Protein AF-R0ITT5-F1 (afdb_monomer)

pLDDT: mean 85.73, std 17.61, range [28.48, 97.56]

Radius of gyration: 23.9 Å; Cα contacts (8 Å, |Δi|>4): 442; chains: 1; bounding box: 96×50×59 Å

InterPro domains:
  IPR007219 Xylanolytic transcriptional activator, regulatory domain [PF04082] (72-303)
  IPR007219 Xylanolytic transcriptional activator, regulatory domain [SM00906] (149-228)
  IPR050815 Transcription factor, fungi [PTHR47338] (5-349)

Organism: Exserohilum turcicum (strain 28A) (NCBI:txid671987)

Mean predicted aligned error: 8.48 Å

Nearest PDB structures (foldseek):
  5ojf-assembly3_C  TM=3.058E-01  e=7.801E-01  Mus musculus
  4wng-assembly1_A  TM=4.311E-01  e=2.563E+00  Homo sapiens
  4wne-assembly1_A  TM=4.089E-01  e=2.675E+00  Homo sapiens
  5an3-assembly1_C  TM=5.245E-01  e=6.811E+00  Saccharomyces cerevisiae

Solvent-accessible surface area (backbone atoms only — not comparable to full-atom values): 20088 Å² total; per-residue (Å²): 142,84,83,86,83,84,83,85,85,82,80,82,83,86,78,86,78,86,90,76,79,84,73,76,87,70,75,55,66,69,63,45,28,62,76,48,65,91,62,64,56,72,77,69,58,37,71,63,35,50,52,36,33,61,65,64,26,63,74,60,65,30,66,53,60,69,61,50,54,49,26,55,74,70,69,67,54,58,69,39,44,48,24,21,49,45,20,54,12,39,62,68,46,94,69,49,61,83,94,36,91,33,28,65,54,43,16,52,30,31,40,45,37,18,48,60,61,43,62,78,55,62,85,61,79,47,71,66,54,33,54,27,28,47,41,46,16,51,41,25,46,78,69,69,38,53,71,60,15,51,52,34,40,52,51,25,47,54,42,37,58,77,67,48,38,38,42,70,71,88,69,54,66,88,44,81,69,52,46,66,58,37,38,54,51,49,31,42,36,29,46,40,48,37,48,45,40,50,39,28,65,72,24,45,84,74,63,48,80,62,86,67,54,79,85,61,45,59,33,54,40,47,61,29,70,62,41,53,70,74,26,52,72,56,43,39,41,27,88,85,67,51,69,82,78,59,84,39,88,59,54,77,41,63,71,33,64,69,31,54,30,48,56,34,32,53,53,31,38,52,46,26,52,48,67,56,33,73,87,63,63,82,56,59,63,89,39,79,85,15,63,61,34,48,51,50,51,51,52,51,50,52,59,71,67,43,55,81,85,68,42,95,46,72,68,47,44,55,53,31,42,76,70,72,39,29,66,44,52,50,49,33,49,48,43,47,53,50,34,53,51,50,62,53,52,78,74,50,81,76,79,70,136

Structure (mmCIF, N/CA/C/O backbone):
data_AF-R0ITT5-F1
#
_entry.id   AF-R0ITT5-F1
#
loop_
_atom_site.group_PDB
_atom_site.id
_atom_site.type_symbol
_atom_site.label_atom_id
_atom_site.label_alt_id
_atom_site.label_comp_id
_atom_site.label_asym_id
_atom_site.label_entity_id
_atom_site.label_seq_id
_atom_site.pdbx_PDB_ins_code
_atom_site.Cartn_x
_atom_site.Cartn_y
_atom_site.Cartn_z
_atom_site.occupancy
_atom_site.B_iso_or_equiv
_atom_site.auth_seq_id
_atom_site.auth_comp_id
_atom_site.auth_asym_id
_atom_site.auth_atom_id
_atom_site.pdbx_PDB_model_num
ATOM 1 N N . SER A 1 1 ? 77.177 0.979 -7.005 1.00 33.88 1 SER A N 1
ATOM 2 C CA . SER A 1 1 ? 76.566 2.167 -6.385 1.00 33.88 1 SER A CA 1
ATOM 3 C C . SER A 1 1 ? 75.321 2.549 -7.163 1.00 33.88 1 SER A C 1
ATOM 5 O O . SER A 1 1 ? 75.439 3.162 -8.212 1.00 33.88 1 SER A O 1
ATOM 7 N N . SER A 1 2 ? 74.145 2.117 -6.707 1.00 29.75 2 SER A N 1
ATOM 8 C CA . SER A 1 2 ? 72.848 2.534 -7.252 1.00 29.75 2 SER A CA 1
ATOM 9 C C . SER A 1 2 ? 71.903 2.781 -6.081 1.00 29.75 2 SER A C 1
ATOM 11 O O . SER A 1 2 ? 71.491 1.843 -5.400 1.00 29.75 2 SER A O 1
ATOM 13 N N . THR A 1 3 ? 71.621 4.047 -5.807 1.00 31.00 3 THR A N 1
ATOM 14 C CA . THR A 1 3 ? 70.709 4.496 -4.756 1.00 31.00 3 THR A CA 1
ATOM 15 C C . THR A 1 3 ? 69.378 4.890 -5.385 1.00 31.00 3 THR A C 1
ATOM 17 O O . THR A 1 3 ? 69.321 5.740 -6.270 1.00 31.00 3 THR A O 1
ATOM 20 N N . ALA A 1 4 ? 68.313 4.233 -4.927 1.00 29.33 4 ALA A N 1
ATOM 21 C CA . ALA A 1 4 ? 66.928 4.544 -5.245 1.00 29.33 4 ALA A CA 1
ATOM 22 C C . ALA A 1 4 ? 66.489 5.822 -4.510 1.00 29.33 4 ALA A C 1
ATOM 24 O O . ALA A 1 4 ? 66.748 5.966 -3.315 1.00 29.33 4 ALA A O 1
ATOM 25 N N . ALA A 1 5 ? 65.820 6.734 -5.217 1.00 30.67 5 ALA A N 1
ATOM 26 C CA . ALA A 1 5 ? 65.233 7.946 -4.652 1.00 30.67 5 ALA A CA 1
ATOM 27 C C . ALA A 1 5 ? 63.723 7.750 -4.438 1.00 30.67 5 ALA A C 1
ATOM 29 O O . ALA A 1 5 ? 62.990 7.399 -5.361 1.00 30.67 5 ALA A O 1
ATOM 30 N N . VAL A 1 6 ? 63.287 7.964 -3.197 1.00 30.42 6 VAL A N 1
ATOM 31 C CA . VAL A 1 6 ? 61.902 7.895 -2.713 1.00 30.42 6 VAL A CA 1
ATOM 32 C C . VAL A 1 6 ? 61.247 9.274 -2.869 1.00 30.42 6 VAL A C 1
ATOM 34 O O . VAL A 1 6 ? 61.841 10.278 -2.481 1.00 30.42 6 VAL A O 1
ATOM 37 N N . ALA A 1 7 ? 60.031 9.331 -3.418 1.00 30.25 7 ALA A N 1
ATOM 38 C CA . ALA A 1 7 ? 59.212 10.548 -3.494 1.00 30.25 7 ALA A CA 1
ATOM 39 C C . ALA A 1 7 ? 58.313 10.702 -2.241 1.00 30.25 7 ALA A C 1
ATOM 41 O O . ALA A 1 7 ? 57.888 9.687 -1.684 1.00 30.25 7 ALA A O 1
ATOM 42 N N . PRO A 1 8 ? 58.003 11.931 -1.775 1.00 30.69 8 PRO A N 1
ATOM 43 C CA . PRO A 1 8 ? 57.342 12.147 -0.488 1.00 30.69 8 PRO A CA 1
ATOM 44 C C . PRO A 1 8 ? 55.805 12.070 -0.564 1.00 30.69 8 PRO A C 1
ATOM 46 O O . PRO A 1 8 ? 55.181 12.568 -1.500 1.00 30.69 8 PRO A O 1
ATOM 49 N N . GLN A 1 9 ? 55.194 11.482 0.471 1.00 28.77 9 GLN A N 1
ATOM 50 C CA . GLN A 1 9 ? 53.751 11.496 0.738 1.00 28.77 9 GLN A CA 1
ATOM 51 C C . GLN A 1 9 ? 53.297 12.894 1.190 1.00 28.77 9 GLN A C 1
ATOM 53 O O . GLN A 1 9 ? 53.794 13.423 2.183 1.00 28.77 9 GLN A O 1
ATOM 58 N N . GLN A 1 10 ? 52.316 13.476 0.496 1.00 31.48 10 GLN A N 1
ATOM 59 C CA . GLN A 1 10 ? 51.611 14.678 0.947 1.00 31.48 10 GLN A CA 1
ATOM 60 C C . GLN A 1 10 ? 50.567 14.317 2.013 1.00 31.48 10 GLN A C 1
ATOM 62 O O . GLN A 1 10 ? 49.634 13.552 1.761 1.00 31.48 10 GLN A O 1
ATOM 67 N N . ALA A 1 11 ? 50.735 14.889 3.204 1.00 28.94 11 ALA A N 1
ATOM 68 C CA . ALA A 1 11 ? 49.787 14.825 4.307 1.00 28.94 11 ALA A CA 1
ATOM 69 C C . ALA A 1 11 ? 48.511 15.617 3.972 1.00 28.94 11 ALA A C 1
ATOM 71 O O . ALA A 1 11 ? 48.575 16.775 3.557 1.00 28.94 11 ALA A O 1
ATOM 72 N N . ARG A 1 12 ? 47.343 14.992 4.154 1.00 30.53 12 ARG A N 1
ATOM 73 C CA . ARG A 1 12 ? 46.042 15.669 4.096 1.00 30.53 12 ARG A CA 1
ATOM 74 C C . ARG A 1 12 ? 45.831 16.437 5.401 1.00 30.53 12 ARG A C 1
ATOM 76 O O . ARG A 1 12 ? 45.902 15.850 6.474 1.00 30.53 12 ARG A O 1
ATOM 83 N N . HIS A 1 13 ? 45.582 17.738 5.293 1.00 30.23 13 HIS A N 1
ATOM 84 C CA . HIS A 1 13 ? 45.142 18.578 6.403 1.00 30.23 13 HIS A CA 1
ATOM 85 C C . HIS A 1 13 ? 43.659 18.315 6.700 1.00 30.23 13 HIS A C 1
ATOM 87 O O . HIS A 1 13 ? 42.807 18.572 5.850 1.00 30.23 13 HIS A O 1
ATOM 93 N N . ASP A 1 14 ? 43.363 17.828 7.905 1.00 28.48 14 ASP A N 1
ATOM 94 C CA . ASP A 1 14 ? 42.009 17.762 8.453 1.00 28.48 14 ASP A CA 1
ATOM 95 C C . ASP A 1 14 ? 41.550 19.162 8.891 1.00 28.48 14 ASP A C 1
ATOM 97 O O . ASP A 1 14 ? 42.191 19.822 9.711 1.00 28.48 14 ASP A O 1
ATOM 101 N N . VAL A 1 15 ? 40.423 19.616 8.341 1.00 33.25 15 VAL A N 1
ATOM 102 C CA . VAL A 1 15 ? 39.715 20.830 8.770 1.00 33.25 15 VAL A CA 1
ATOM 103 C C . VAL A 1 15 ? 38.669 20.423 9.818 1.00 33.25 15 VAL A C 1
ATOM 105 O O . VAL A 1 15 ? 37.853 19.545 9.531 1.00 33.25 15 VAL A O 1
ATOM 108 N N . PRO A 1 16 ? 38.639 21.026 11.022 1.00 29.25 16 PRO A N 1
ATOM 109 C CA . PRO A 1 16 ? 37.660 20.661 12.037 1.00 29.25 16 PRO A CA 1
ATOM 110 C C . PRO A 1 16 ? 36.277 21.238 11.697 1.00 29.25 16 PRO A C 1
ATOM 112 O O . PRO A 1 16 ? 36.115 22.435 11.463 1.00 29.25 16 PRO A O 1
ATOM 115 N N . VAL A 1 17 ? 35.269 20.363 11.685 1.00 33.88 17 VAL A N 1
ATOM 116 C CA . VAL A 1 17 ? 33.849 20.704 11.516 1.00 33.88 17 VAL A CA 1
ATOM 117 C C . VAL A 1 17 ? 33.330 21.370 12.801 1.00 33.88 17 VAL A C 1
ATOM 119 O O . VAL A 1 17 ? 33.528 20.808 13.880 1.00 33.88 17 VAL A O 1
ATOM 122 N N . PRO A 1 18 ? 32.648 22.530 12.739 1.00 30.36 18 PRO A N 1
ATOM 123 C CA . PRO A 1 18 ? 32.123 23.183 13.931 1.00 30.36 18 PRO A CA 1
ATOM 124 C C . PRO A 1 18 ? 30.924 22.407 14.495 1.00 30.36 18 PRO A C 1
ATOM 126 O O . PRO A 1 18 ? 29.903 22.206 13.834 1.00 30.36 18 PRO A O 1
ATOM 129 N N . THR A 1 19 ? 31.047 21.979 15.749 1.00 36.31 19 THR A N 1
ATOM 130 C CA . THR A 1 19 ? 29.989 21.372 16.558 1.00 36.31 19 THR A CA 1
ATOM 131 C C . THR A 1 19 ? 29.027 22.447 17.060 1.00 36.31 19 THR A C 1
ATOM 133 O O . THR A 1 19 ? 29.240 23.073 18.094 1.00 36.31 19 THR A O 1
ATOM 136 N N . GLY A 1 20 ? 27.935 22.648 16.327 1.00 29.08 20 GLY A N 1
ATOM 137 C CA . GLY A 1 20 ? 26.819 23.501 16.733 1.00 29.08 20 GLY A CA 1
ATOM 138 C C . GLY A 1 20 ? 25.485 22.799 16.514 1.00 29.08 20 GLY A C 1
ATOM 139 O O . GLY A 1 20 ? 24.729 23.172 15.625 1.00 29.08 20 GLY A O 1
ATOM 140 N N . SER A 1 21 ? 25.189 21.750 17.286 1.00 30.80 21 SER A N 1
ATOM 141 C CA . SER A 1 21 ? 23.855 21.147 17.292 1.00 30.80 21 SER A CA 1
ATOM 142 C C . SER A 1 21 ? 22.961 21.885 18.288 1.00 30.80 21 SER A C 1
ATOM 144 O O . SER A 1 21 ? 23.084 21.690 19.498 1.00 30.80 21 SER A O 1
ATOM 146 N N . HIS A 1 22 ? 22.014 22.676 17.783 1.00 29.64 22 HIS A N 1
ATOM 147 C CA . HIS A 1 22 ? 20.782 22.961 18.512 1.00 29.64 22 HIS A CA 1
ATOM 148 C C . HIS A 1 22 ? 20.027 21.638 18.701 1.00 29.64 22 HIS A C 1
ATOM 150 O O . HIS A 1 22 ? 19.245 21.217 17.850 1.00 29.64 22 HIS A O 1
ATOM 156 N N . ALA A 1 23 ? 20.310 20.942 19.800 1.00 31.19 23 ALA A N 1
ATOM 157 C CA . ALA A 1 23 ? 19.539 19.787 20.220 1.00 31.19 23 ALA A CA 1
ATOM 158 C C . ALA A 1 23 ? 18.168 20.282 20.696 1.00 31.19 23 ALA A C 1
ATOM 160 O O . ALA A 1 23 ? 18.030 20.799 21.804 1.00 31.19 23 ALA A O 1
ATOM 161 N N . ALA A 1 24 ? 17.149 20.147 19.847 1.00 33.59 24 ALA A N 1
ATOM 162 C CA . ALA A 1 24 ? 15.771 20.182 20.308 1.00 33.59 24 ALA A CA 1
ATOM 163 C C . ALA A 1 24 ? 15.617 19.088 21.376 1.00 33.59 24 ALA A C 1
ATOM 165 O O . ALA A 1 24 ? 15.934 17.922 21.126 1.00 33.59 24 ALA A O 1
ATOM 166 N N . SER A 1 25 ? 15.188 19.464 22.581 1.00 33.66 25 SER A N 1
ATOM 167 C CA . SER A 1 25 ? 14.978 18.547 23.699 1.00 33.66 25 SER A CA 1
ATOM 168 C C . SER A 1 25 ? 13.791 17.627 23.399 1.00 33.66 25 SER A C 1
ATOM 170 O O . SER A 1 25 ? 12.659 17.887 23.805 1.00 33.66 25 SER A O 1
ATOM 172 N N . HIS A 1 26 ? 14.031 16.565 22.639 1.00 45.47 26 HIS A N 1
ATOM 173 C CA . HIS A 1 26 ? 13.079 15.479 22.481 1.00 45.47 26 HIS A CA 1
ATOM 174 C C . HIS A 1 26 ? 13.027 14.694 23.794 1.00 45.47 26 HIS A C 1
ATOM 176 O O . HIS A 1 26 ? 14.042 14.151 24.234 1.00 45.47 26 HIS A O 1
ATOM 182 N N . ALA A 1 27 ? 11.853 14.649 24.429 1.00 49.94 27 ALA A N 1
ATOM 183 C CA . ALA A 1 27 ? 11.604 13.755 25.554 1.00 49.94 27 ALA A CA 1
ATOM 184 C C . ALA A 1 27 ? 11.996 12.317 25.173 1.00 49.94 27 ALA A C 1
ATOM 186 O O . ALA A 1 27 ? 11.809 11.893 24.027 1.00 49.94 27 ALA A O 1
ATOM 187 N N . SER A 1 28 ? 12.570 11.568 26.119 1.00 54.53 28 SER A N 1
ATOM 188 C CA . SER A 1 28 ? 12.960 10.183 25.863 1.00 54.53 28 SER A CA 1
ATOM 189 C C . SER A 1 28 ? 11.721 9.346 25.490 1.00 54.53 28 SER A C 1
ATOM 191 O O . SER A 1 28 ? 10.647 9.561 26.059 1.00 54.53 28 SER A O 1
ATOM 193 N N . PRO A 1 29 ? 11.836 8.375 24.561 1.00 55.66 29 PRO A N 1
ATOM 194 C CA . PRO A 1 29 ? 10.700 7.557 24.116 1.00 55.66 29 PRO A CA 1
ATOM 195 C C . PRO A 1 29 ? 9.958 6.879 25.276 1.00 55.66 29 PRO A C 1
ATOM 197 O O . PRO A 1 29 ? 8.742 6.724 25.237 1.00 55.66 29 PRO A O 1
ATOM 200 N N . THR A 1 30 ? 10.696 6.524 26.330 1.00 58.53 30 THR A N 1
ATOM 201 C CA . THR A 1 30 ? 10.187 5.885 27.545 1.00 58.53 30 THR A CA 1
ATOM 202 C C . THR A 1 30 ? 9.286 6.812 28.365 1.00 58.53 30 THR A C 1
ATOM 204 O O . THR A 1 30 ? 8.259 6.370 28.867 1.00 58.53 30 THR A O 1
ATOM 207 N N . ALA A 1 31 ? 9.622 8.103 28.467 1.00 61.69 31 ALA A N 1
ATOM 208 C CA . ALA A 1 31 ? 8.818 9.075 29.211 1.00 61.69 31 ALA A CA 1
ATOM 209 C C . ALA A 1 31 ? 7.504 9.414 28.489 1.00 61.69 31 ALA A C 1
ATOM 211 O O . ALA A 1 31 ? 6.474 9.594 29.131 1.00 61.69 31 ALA A O 1
ATOM 212 N N . ALA A 1 32 ? 7.525 9.459 27.152 1.00 63.69 32 ALA A N 1
ATOM 213 C CA . ALA A 1 32 ? 6.327 9.693 26.348 1.00 63.69 32 ALA A CA 1
ATOM 214 C C . ALA A 1 32 ? 5.368 8.491 26.353 1.00 63.69 32 ALA A C 1
ATOM 216 O O . ALA A 1 32 ? 4.159 8.687 26.321 1.00 63.69 32 ALA A O 1
ATOM 217 N N . SER A 1 33 ? 5.894 7.262 26.419 1.00 64.06 33 SER A N 1
ATOM 218 C CA . SER A 1 33 ? 5.060 6.058 26.523 1.00 64.06 33 SER A CA 1
ATOM 219 C C . SER A 1 33 ? 4.359 5.960 27.881 1.00 64.06 33 SER A C 1
ATOM 221 O O . SER A 1 33 ? 3.170 5.672 27.926 1.00 64.06 33 SER A O 1
ATOM 223 N N . ALA A 1 34 ? 5.048 6.317 28.971 1.00 72.19 34 ALA A N 1
ATOM 224 C CA . ALA A 1 34 ? 4.468 6.313 30.317 1.00 72.19 34 ALA A CA 1
ATOM 225 C C . ALA A 1 34 ? 3.266 7.267 30.470 1.00 72.19 34 ALA A C 1
ATOM 227 O O . ALA A 1 34 ? 2.378 7.015 31.275 1.00 72.19 34 ALA A O 1
ATOM 228 N N . LEU A 1 35 ? 3.214 8.352 29.685 1.00 77.94 35 LEU A N 1
ATOM 229 C CA . LEU A 1 35 ? 2.063 9.268 29.643 1.00 77.94 35 LEU A CA 1
ATOM 230 C C . LEU A 1 35 ? 0.823 8.651 28.980 1.00 77.94 35 LEU A C 1
ATOM 232 O O . LEU A 1 35 ? -0.277 9.173 29.145 1.00 77.94 35 LEU A O 1
ATOM 236 N N . LEU A 1 36 ? 1.010 7.594 28.190 1.00 85.88 36 LEU A N 1
ATOM 237 C CA . LEU A 1 36 ? -0.036 6.930 27.417 1.00 85.88 36 LEU A CA 1
ATOM 238 C C . LEU A 1 36 ? -0.470 5.601 28.042 1.00 85.88 36 LEU A C 1
ATOM 240 O O . LEU A 1 36 ? -1.508 5.062 27.662 1.00 85.88 36 LEU A O 1
ATOM 244 N N . ASP A 1 37 ? 0.295 5.089 29.008 1.00 79.88 37 ASP A N 1
ATOM 245 C CA . ASP A 1 37 ? -0.038 3.873 29.739 1.00 79.88 37 ASP A CA 1
ATOM 246 C C . ASP A 1 37 ? -1.397 4.028 30.445 1.00 79.88 37 ASP A C 1
ATOM 248 O O . ASP A 1 37 ? -1.608 4.917 31.268 1.00 79.88 37 ASP A O 1
ATOM 252 N N . GLY A 1 38 ? -2.338 3.142 30.106 1.00 80.75 38 GLY A N 1
ATOM 253 C CA . GLY A 1 38 ? -3.694 3.135 30.661 1.00 80.75 38 GLY A CA 1
ATOM 254 C C . GLY A 1 38 ? -4.714 4.010 29.924 1.00 80.75 38 GLY A C 1
ATOM 255 O O . GLY A 1 38 ? -5.891 3.955 30.275 1.00 80.75 38 GLY A O 1
ATOM 256 N N . LEU A 1 39 ? -4.313 4.768 28.894 1.00 90.06 39 LEU A N 1
ATOM 257 C CA . LEU A 1 39 ? -5.263 5.461 28.021 1.00 90.06 39 LEU A CA 1
ATOM 258 C C . LEU A 1 39 ? -5.916 4.491 27.036 1.00 90.06 39 LEU A C 1
ATOM 260 O O . LEU A 1 39 ? -5.253 3.636 26.445 1.00 90.06 39 LEU A O 1
ATOM 264 N N . ASP A 1 40 ? -7.215 4.675 26.808 1.00 91.12 40 ASP A N 1
ATOM 265 C CA . ASP A 1 40 ? -7.929 3.953 25.765 1.00 91.12 40 ASP A CA 1
ATOM 266 C C . ASP A 1 40 ? -7.707 4.642 24.397 1.00 91.12 40 ASP A C 1
ATOM 268 O O . ASP A 1 40 ? -8.201 5.756 24.181 1.00 91.12 40 ASP A O 1
ATOM 272 N N . PRO A 1 41 ? -7.008 4.008 23.429 1.00 94.25 41 PRO A N 1
ATOM 273 C CA . PRO A 1 41 ? -6.802 4.600 22.109 1.00 94.25 41 PRO A CA 1
ATOM 274 C C . PRO A 1 41 ? -8.109 4.850 21.345 1.00 94.25 41 PRO A C 1
ATOM 276 O O . PRO A 1 41 ? -8.135 5.708 20.462 1.00 94.25 41 PRO A O 1
ATOM 279 N N . PHE A 1 42 ? -9.198 4.141 21.660 1.00 94.75 42 PHE A N 1
ATOM 280 C CA . PHE A 1 42 ? -10.490 4.342 21.001 1.00 94.75 42 PHE A CA 1
ATOM 281 C C . PHE A 1 42 ? -11.098 5.714 21.302 1.00 94.75 42 PHE A C 1
ATOM 283 O O . PHE A 1 42 ? -11.829 6.242 20.465 1.00 94.75 42 PHE A O 1
ATOM 290 N N . GLU A 1 43 ? -10.763 6.325 22.440 1.00 92.94 43 GLU A N 1
ATOM 291 C CA . GLU A 1 43 ? -11.202 7.686 22.780 1.00 92.94 43 GLU A CA 1
ATOM 292 C C . GLU A 1 43 ? -10.466 8.752 21.960 1.00 92.94 43 GLU A C 1
ATOM 294 O O . GLU A 1 43 ? -11.004 9.824 21.690 1.00 92.94 43 GLU A O 1
ATOM 299 N N . LEU A 1 44 ? -9.254 8.434 21.499 1.00 93.25 44 LEU A N 1
ATOM 300 C CA .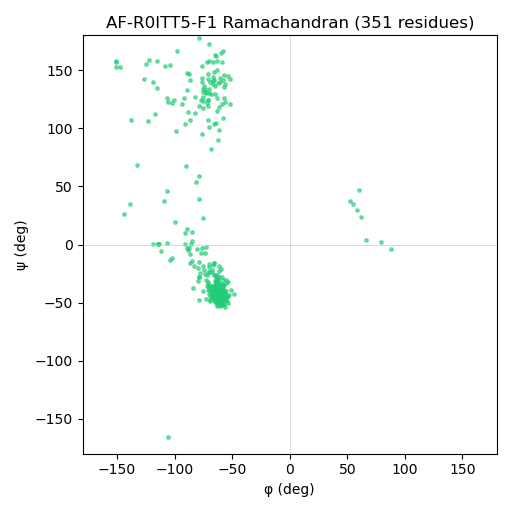 LEU A 1 44 ? -8.432 9.317 20.674 1.00 93.25 44 LEU A CA 1
ATOM 301 C C . LEU A 1 44 ? -8.754 9.193 19.174 1.00 93.25 44 LEU A C 1
ATOM 303 O O . LEU A 1 44 ? -8.388 10.068 18.388 1.00 93.25 44 LEU A O 1
ATOM 307 N N . LEU A 1 45 ? -9.456 8.134 18.754 1.00 94.38 45 LEU A N 1
ATOM 308 C CA . LEU A 1 45 ? -9.909 7.915 17.373 1.00 94.38 45 LEU A CA 1
ATOM 309 C C . LEU A 1 45 ? -11.162 8.749 17.040 1.00 94.38 45 LEU A C 1
ATOM 311 O O . LEU A 1 45 ? -12.211 8.223 16.650 1.00 94.38 45 LEU A O 1
ATOM 315 N N . THR A 1 46 ? -11.040 10.071 17.168 1.00 94.62 46 THR A N 1
ATOM 316 C CA . THR A 1 46 ? -12.095 11.032 16.817 1.00 94.62 46 THR A CA 1
ATOM 317 C C . THR A 1 46 ? -12.482 10.940 15.337 1.00 94.62 46 THR A C 1
ATOM 319 O O . THR A 1 46 ? -11.764 10.366 14.512 1.00 94.62 46 THR A O 1
ATOM 322 N N . ASP A 1 47 ? -13.621 11.525 14.959 1.00 94.00 47 ASP A N 1
ATOM 323 C CA . ASP A 1 47 ? -14.044 11.573 13.552 1.00 94.00 47 ASP A CA 1
ATOM 324 C C . ASP A 1 47 ? -13.007 12.257 12.656 1.00 94.00 47 ASP A C 1
ATOM 326 O O . ASP A 1 47 ? -12.750 11.796 11.545 1.00 94.00 47 ASP A O 1
ATOM 330 N N . GLU A 1 48 ? -12.335 13.295 13.155 1.00 94.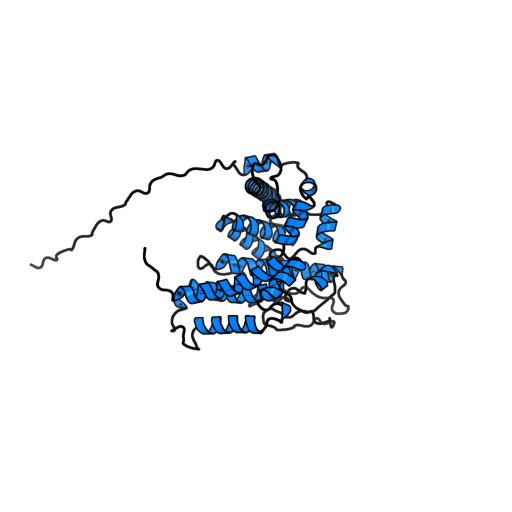69 48 GLU A N 1
ATOM 331 C CA . GLU A 1 48 ? -11.257 13.969 12.432 1.00 94.69 48 GLU A CA 1
ATOM 332 C C . GLU A 1 48 ? -10.057 13.042 12.189 1.00 94.69 48 GLU A C 1
ATOM 334 O O . GLU A 1 48 ? -9.543 12.972 11.070 1.00 94.69 48 GLU A O 1
ATOM 339 N N . VAL A 1 49 ? -9.642 12.279 13.206 1.00 94.50 49 VAL A N 1
ATOM 340 C CA . VAL A 1 49 ? -8.550 11.301 13.093 1.00 94.50 49 VAL A CA 1
ATOM 341 C C . VAL A 1 49 ? -8.927 10.179 12.128 1.00 94.50 49 VAL A C 1
ATOM 343 O O . VAL A 1 49 ? -8.133 9.837 11.250 1.00 94.50 49 VAL A O 1
ATOM 346 N N . LYS A 1 50 ? -10.141 9.626 12.237 1.00 94.19 50 LYS A N 1
ATOM 347 C CA . LYS A 1 50 ? -10.636 8.575 11.333 1.00 94.19 50 LYS A CA 1
ATOM 348 C C . LYS A 1 50 ? -10.679 9.069 9.886 1.00 94.19 50 LYS A C 1
ATOM 350 O O . LYS A 1 50 ? -10.168 8.389 8.999 1.00 94.19 50 LYS A O 1
ATOM 355 N N . ASN A 1 51 ? -11.205 10.268 9.646 1.00 91.88 51 ASN A N 1
ATOM 356 C CA . ASN A 1 51 ? -11.258 10.862 8.308 1.00 91.88 51 ASN A CA 1
ATOM 357 C C . ASN A 1 51 ? -9.854 11.137 7.753 1.00 91.88 51 ASN A C 1
ATOM 359 O O . ASN A 1 51 ? -9.579 10.845 6.588 1.00 91.88 51 ASN A O 1
ATOM 363 N N . SER A 1 52 ? -8.942 11.630 8.592 1.00 91.56 52 SER A N 1
ATOM 364 C CA . SER A 1 52 ? -7.535 11.834 8.231 1.00 91.56 52 SER A CA 1
ATOM 365 C C . SER A 1 52 ? -6.852 10.521 7.854 1.00 91.56 52 SER A C 1
ATOM 367 O O . SER A 1 52 ? -6.184 10.437 6.822 1.00 91.56 52 SER A O 1
ATOM 369 N N . TYR A 1 53 ? -7.075 9.468 8.645 1.00 92.25 53 TYR A N 1
ATOM 370 C CA . TYR A 1 53 ? -6.570 8.134 8.355 1.00 92.25 53 TYR A CA 1
ATOM 371 C C . TYR A 1 53 ? -7.080 7.628 7.003 1.00 92.25 53 TYR A C 1
ATOM 373 O O . TYR A 1 53 ? -6.277 7.235 6.160 1.00 92.25 53 TYR A O 1
ATOM 381 N N . LEU A 1 54 ? -8.395 7.682 6.765 1.00 89.56 54 LEU A N 1
ATOM 382 C CA . LEU A 1 54 ? -9.005 7.199 5.525 1.00 89.56 54 LEU A CA 1
ATOM 383 C C . LEU A 1 54 ? -8.491 7.960 4.297 1.00 89.56 54 LEU A C 1
ATOM 385 O O . LEU A 1 54 ? -8.141 7.321 3.303 1.00 89.56 54 LEU A O 1
ATOM 389 N N . ARG A 1 55 ? -8.334 9.287 4.383 1.00 83.38 55 ARG A N 1
ATOM 390 C CA . ARG A 1 55 ? -7.765 10.112 3.301 1.00 83.38 55 ARG A CA 1
ATOM 391 C C . ARG A 1 55 ? -6.320 9.738 2.975 1.00 83.38 55 ARG A C 1
ATOM 393 O O . ARG A 1 55 ? -5.956 9.657 1.805 1.00 83.38 55 ARG A O 1
ATOM 400 N N . CYS A 1 56 ? -5.507 9.455 3.992 1.00 79.06 56 CYS A N 1
ATOM 401 C CA . CYS A 1 56 ? -4.099 9.087 3.825 1.00 79.06 56 CYS A CA 1
ATOM 402 C C . CYS A 1 56 ? -3.865 7.574 3.640 1.00 79.06 56 CYS A C 1
ATOM 404 O O . CYS A 1 56 ? -2.729 7.148 3.408 1.00 79.06 56 CYS A O 1
ATOM 406 N N . SER A 1 57 ? -4.920 6.756 3.710 1.00 72.06 57 SER A N 1
ATOM 407 C CA . SER A 1 57 ? -4.845 5.290 3.655 1.00 72.06 57 SER A CA 1
ATOM 408 C C . SER A 1 57 ? -4.534 4.725 2.270 1.00 72.06 57 SER A C 1
ATOM 410 O O . SER A 1 57 ? -4.362 3.520 2.144 1.00 72.06 57 SER A O 1
ATOM 412 N N . TYR A 1 58 ? -4.395 5.543 1.222 1.00 70.88 58 TYR A N 1
ATOM 413 C CA . TYR A 1 58 ? -4.139 5.036 -0.133 1.00 70.88 58 TYR A CA 1
ATOM 414 C C . TYR A 1 58 ? -2.847 4.201 -0.250 1.00 70.88 58 TYR A C 1
ATOM 416 O O . TYR A 1 58 ? -2.785 3.295 -1.079 1.00 70.88 58 TYR A O 1
ATOM 424 N N . LYS A 1 59 ? -1.837 4.461 0.600 1.00 70.31 59 LYS A N 1
ATOM 425 C CA . LYS A 1 59 ? -0.626 3.617 0.732 1.00 70.31 59 LYS A CA 1
ATOM 426 C C . LYS A 1 59 ? -0.871 2.356 1.572 1.00 70.31 59 LYS A C 1
ATOM 428 O O . LYS A 1 59 ? -0.211 1.342 1.377 1.00 70.31 59 LYS A O 1
ATOM 433 N N . TRP A 1 60 ? -1.829 2.435 2.490 1.00 74.19 60 TRP A N 1
ATOM 434 C CA . TRP A 1 60 ? -2.212 1.433 3.492 1.00 74.19 60 TRP A CA 1
ATOM 435 C C . TRP A 1 60 ? -3.576 0.820 3.158 1.00 74.19 60 TRP A C 1
ATOM 437 O O . TRP A 1 60 ? -4.405 0.583 4.036 1.00 74.19 60 TRP A O 1
ATOM 447 N N . SER A 1 61 ? -3.838 0.606 1.869 1.00 76.44 61 SER A N 1
ATOM 448 C CA . SER A 1 61 ? -5.164 0.285 1.333 1.00 76.44 61 SER A CA 1
ATOM 449 C C . SER A 1 61 ? -5.607 -1.159 1.594 1.00 76.44 61 SER A C 1
ATOM 451 O O . SER A 1 61 ? -6.466 -1.679 0.885 1.00 76.44 61 SER A O 1
ATOM 453 N N . PHE A 1 62 ? -5.030 -1.797 2.616 1.00 92.19 62 PHE A N 1
ATOM 454 C CA . PHE A 1 62 ? -5.294 -3.164 3.055 1.00 92.19 62 PHE A CA 1
ATOM 455 C C . PHE A 1 62 ? -6.484 -3.303 4.004 1.00 92.19 62 PHE A C 1
ATOM 457 O O . PHE A 1 62 ? -6.967 -4.414 4.209 1.00 92.19 62 PHE A O 1
ATOM 464 N N . HIS A 1 63 ? -6.982 -2.205 4.570 1.00 94.25 63 HIS A N 1
ATOM 465 C CA . HIS A 1 63 ? -8.156 -2.243 5.433 1.00 94.25 63 HIS A CA 1
ATOM 466 C C . HIS A 1 63 ? -9.454 -2.245 4.627 1.00 94.25 63 HIS A C 1
ATOM 468 O O . HIS A 1 63 ? -9.710 -1.331 3.844 1.00 94.25 63 HIS A O 1
ATOM 474 N N . HIS A 1 64 ? -10.323 -3.214 4.906 1.00 95.50 64 HIS A N 1
ATOM 475 C CA . HIS A 1 64 ? -11.715 -3.150 4.477 1.00 95.50 64 HIS A CA 1
ATOM 476 C C . HIS A 1 64 ? -12.447 -2.080 5.302 1.00 95.50 64 HIS A C 1
ATOM 478 O O . HIS A 1 64 ? -12.680 -2.269 6.499 1.00 95.50 64 HIS A O 1
ATOM 484 N N . THR A 1 65 ? -12.766 -0.935 4.687 1.00 93.31 65 THR A N 1
ATOM 485 C CA . THR A 1 65 ? -13.247 0.265 5.398 1.00 93.31 65 THR A CA 1
ATOM 486 C C . THR A 1 65 ? -14.474 0.009 6.284 1.00 93.31 65 THR A C 1
ATOM 488 O O . THR A 1 65 ? -14.409 0.385 7.457 1.00 93.31 65 THR A O 1
ATOM 491 N N . PRO A 1 66 ? -15.551 -0.658 5.816 1.00 95.56 66 PRO A N 1
ATOM 492 C CA . PRO A 1 66 ? -16.707 -0.944 6.668 1.00 95.56 66 PRO A CA 1
ATOM 493 C C . PRO A 1 66 ? -16.341 -1.771 7.905 1.00 95.56 66 PRO A C 1
ATOM 495 O O . PRO A 1 66 ? -16.690 -1.399 9.023 1.00 95.56 66 PRO A O 1
ATOM 498 N N . THR A 1 67 ? -15.575 -2.852 7.727 1.00 95.88 67 THR A N 1
ATOM 499 C CA . THR A 1 67 ? -15.149 -3.710 8.844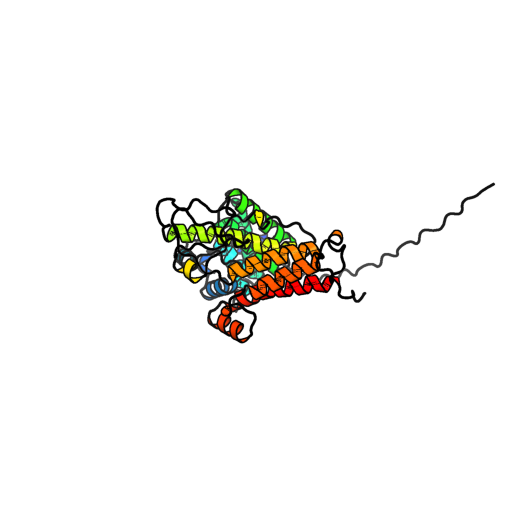 1.00 95.88 67 THR A CA 1
ATOM 500 C C . THR A 1 67 ? -14.260 -2.949 9.821 1.00 95.88 67 THR A C 1
ATOM 502 O O . THR A 1 67 ? -14.453 -3.069 11.026 1.00 95.88 67 THR A O 1
ATOM 505 N N . LEU A 1 68 ? -13.320 -2.136 9.332 1.00 95.19 68 LEU A N 1
ATOM 506 C CA . LEU A 1 68 ? -12.454 -1.326 10.189 1.00 95.19 68 LEU A CA 1
ATOM 507 C C . LEU A 1 68 ? -13.272 -0.366 11.064 1.00 95.19 68 LEU A C 1
ATOM 509 O O . LEU A 1 68 ? -13.069 -0.320 12.275 1.00 95.19 68 LEU A O 1
ATOM 513 N N . LEU A 1 69 ? -14.211 0.375 10.470 1.00 95.38 69 LEU A N 1
ATOM 514 C CA . LEU A 1 69 ? -15.030 1.343 11.202 1.00 95.38 69 LEU A CA 1
ATOM 515 C C . LEU A 1 69 ? -15.947 0.669 12.231 1.00 95.38 69 LEU A C 1
ATOM 517 O O . LEU A 1 69 ? -16.083 1.183 13.341 1.00 95.38 69 LEU A O 1
ATOM 521 N N . LEU A 1 70 ? -16.518 -0.496 11.902 1.00 96.62 70 LEU A N 1
ATOM 522 C CA . LEU A 1 70 ? -17.287 -1.302 12.856 1.00 96.62 70 LEU A CA 1
ATOM 523 C C . LEU A 1 70 ? -16.411 -1.777 14.021 1.00 96.62 70 LEU A C 1
ATOM 525 O O . LEU A 1 70 ? -16.799 -1.620 15.173 1.00 96.62 70 LEU A O 1
ATOM 529 N N . ARG A 1 71 ? -15.195 -2.269 13.747 1.00 96.69 71 ARG A N 1
ATOM 530 C CA . ARG A 1 71 ? -14.260 -2.705 14.798 1.00 96.69 71 ARG A CA 1
ATOM 531 C C . ARG A 1 71 ? -13.801 -1.566 15.708 1.00 96.69 71 ARG A C 1
ATOM 533 O O . ARG A 1 71 ? -13.581 -1.797 16.893 1.00 96.69 71 ARG A O 1
ATOM 540 N N . ILE A 1 72 ? -13.673 -0.348 15.179 1.00 96.25 72 ILE A N 1
ATOM 541 C CA . ILE A 1 72 ? -13.385 0.849 15.983 1.00 96.25 72 ILE A CA 1
ATOM 542 C C . ILE A 1 72 ? -14.584 1.203 16.864 1.00 96.25 72 ILE A C 1
ATOM 544 O O . ILE A 1 72 ? -14.414 1.406 18.062 1.00 96.25 72 ILE A O 1
ATOM 548 N N . ARG A 1 73 ? -15.795 1.241 16.289 1.00 96.00 73 ARG A N 1
ATOM 549 C CA . ARG A 1 73 ? -17.037 1.529 17.024 1.00 96.00 73 ARG A CA 1
ATOM 550 C C . ARG A 1 73 ? -17.253 0.537 18.168 1.00 96.00 73 ARG A C 1
ATOM 552 O O . ARG A 1 73 ? -17.556 0.951 19.281 1.00 96.00 73 ARG A O 1
ATOM 559 N N . ASP A 1 74 ? -17.066 -0.748 17.887 1.00 97.06 74 ASP A N 1
ATOM 560 C CA . ASP A 1 74 ? -17.324 -1.841 18.829 1.00 97.06 74 ASP A CA 1
ATOM 561 C C . ASP A 1 74 ? -16.133 -2.110 19.768 1.00 97.06 74 ASP A C 1
ATOM 563 O O . ASP A 1 74 ? -16.186 -3.037 20.571 1.00 97.06 74 ASP A O 1
ATOM 567 N N . ARG A 1 75 ? -15.051 -1.318 19.672 1.00 96.44 75 ARG A N 1
ATOM 568 C CA . ARG A 1 75 ? -13.800 -1.475 20.438 1.00 96.44 75 ARG A CA 1
ATOM 569 C C . ARG A 1 75 ? -13.198 -2.891 20.350 1.00 96.44 75 ARG A C 1
ATOM 571 O O . ARG A 1 75 ? -12.638 -3.407 21.311 1.00 96.44 75 ARG A O 1
ATOM 578 N N . THR A 1 76 ? -13.297 -3.522 19.175 1.00 96.31 76 THR A N 1
ATOM 579 C CA . THR A 1 76 ? -12.775 -4.878 18.888 1.00 96.31 76 THR A CA 1
ATOM 580 C C . THR A 1 76 ? -11.518 -4.879 18.012 1.00 96.31 76 THR A C 1
ATOM 582 O O . THR A 1 76 ? -11.009 -5.937 17.627 1.00 96.31 76 THR A O 1
ATOM 585 N N . LEU A 1 77 ? -11.022 -3.700 17.631 1.00 95.25 77 LEU A N 1
ATOM 586 C CA . LEU A 1 77 ? -9.732 -3.555 16.958 1.00 95.25 77 LEU A CA 1
ATOM 587 C C . LEU A 1 77 ? -8.588 -3.846 17.940 1.00 95.25 77 LEU A C 1
ATOM 589 O O . LEU A 1 77 ? -8.692 -3.546 19.126 1.00 95.25 77 LEU A O 1
ATOM 593 N N . GLU A 1 78 ? -7.479 -4.415 17.477 1.00 94.12 78 GLU A N 1
ATOM 594 C CA . GLU A 1 78 ? -6.359 -4.663 18.383 1.00 94.12 78 GLU A CA 1
ATOM 595 C C . GLU A 1 78 ? -5.696 -3.337 18.829 1.00 94.12 78 GLU A C 1
ATOM 597 O O . GLU A 1 78 ? -5.503 -2.445 17.997 1.00 94.12 78 GLU A O 1
ATOM 602 N N . PRO A 1 79 ? -5.286 -3.178 20.105 1.00 94.12 79 PRO A N 1
ATOM 603 C CA . PRO A 1 79 ? -4.761 -1.903 20.606 1.00 94.12 79 PRO A CA 1
ATOM 604 C C . PRO A 1 79 ? -3.549 -1.365 19.832 1.00 94.12 79 PRO A C 1
ATOM 606 O O . PRO A 1 79 ? -3.476 -0.173 19.538 1.00 94.12 79 PRO A O 1
ATOM 609 N N . TRP A 1 80 ? -2.611 -2.233 19.433 1.00 93.81 80 TRP A N 1
ATOM 610 C CA . TRP A 1 80 ? -1.444 -1.830 18.633 1.00 93.81 80 TRP A CA 1
ATOM 611 C C . TRP A 1 80 ? -1.837 -1.260 17.265 1.00 93.81 80 TRP A C 1
ATOM 613 O O . TRP A 1 80 ? -1.158 -0.372 16.751 1.00 93.81 80 TRP A O 1
ATOM 623 N N . MET A 1 81 ? -2.939 -1.743 16.684 1.00 94.56 81 MET A N 1
ATOM 624 C CA . MET A 1 81 ? -3.477 -1.238 15.426 1.00 94.56 81 MET A CA 1
ATOM 625 C C . MET A 1 81 ? -4.027 0.173 15.624 1.00 94.56 81 MET A C 1
ATOM 627 O O . MET A 1 81 ? -3.667 1.076 14.873 1.00 94.56 81 MET A O 1
ATOM 631 N N . ALA A 1 82 ? -4.831 0.381 16.672 1.00 96.12 82 ALA A N 1
ATOM 632 C CA . ALA A 1 82 ? -5.393 1.687 17.005 1.00 96.12 82 ALA A CA 1
ATOM 633 C C . ALA A 1 82 ? -4.290 2.734 17.250 1.00 96.12 82 ALA A C 1
ATOM 635 O O . ALA A 1 82 ? -4.318 3.814 16.657 1.00 96.12 82 ALA A O 1
ATOM 636 N N . TRP A 1 83 ? -3.257 2.394 18.028 1.00 96.62 83 TRP A N 1
ATOM 637 C CA . TRP A 1 83 ? -2.115 3.284 18.264 1.00 96.62 83 TRP A CA 1
ATOM 638 C C . TRP A 1 83 ? -1.282 3.555 17.006 1.00 96.62 83 TRP A C 1
ATOM 640 O O . TRP A 1 83 ? -0.859 4.689 16.779 1.00 96.62 83 TRP A O 1
ATOM 650 N N . ALA A 1 84 ? -1.067 2.553 16.149 1.00 95.81 84 ALA A N 1
ATOM 651 C CA . ALA A 1 84 ? -0.363 2.749 14.883 1.00 95.81 84 ALA A CA 1
ATOM 652 C C . ALA A 1 84 ? -1.169 3.620 13.895 1.00 95.81 84 ALA A C 1
ATOM 654 O O . ALA A 1 84 ? -0.590 4.457 13.197 1.00 95.81 84 ALA A O 1
ATOM 655 N N . MET A 1 85 ? -2.501 3.489 13.877 1.00 95.56 85 MET A N 1
ATOM 656 C CA . MET A 1 85 ? -3.393 4.375 13.122 1.00 95.56 85 MET A CA 1
ATOM 657 C C . MET A 1 85 ? -3.318 5.815 13.636 1.00 95.56 85 MET A C 1
ATOM 659 O O . MET A 1 85 ? -3.135 6.735 12.835 1.00 95.56 85 MET A O 1
ATOM 663 N N . LEU A 1 86 ? -3.390 6.012 14.957 1.00 95.75 86 LEU A N 1
ATOM 664 C CA . LEU A 1 86 ? -3.230 7.317 15.604 1.00 95.75 86 LEU A CA 1
ATOM 665 C C . LEU A 1 86 ? -1.887 7.955 15.243 1.00 95.75 86 LEU A C 1
ATOM 667 O O . LEU A 1 86 ? -1.844 9.109 14.821 1.00 95.75 86 LEU A O 1
ATOM 671 N N . ALA A 1 87 ? -0.795 7.192 15.328 1.00 95.44 87 ALA A N 1
ATOM 672 C CA . ALA A 1 87 ? 0.543 7.666 14.996 1.00 95.44 87 ALA A CA 1
ATOM 673 C C . ALA A 1 87 ? 0.654 8.204 13.560 1.00 95.44 87 ALA A C 1
ATOM 675 O O . ALA A 1 87 ? 1.383 9.168 13.321 1.00 95.44 87 ALA A O 1
ATOM 676 N N . LEU A 1 88 ? -0.060 7.615 12.599 1.00 93.50 88 LEU A N 1
ATOM 677 C CA . LEU A 1 88 ? -0.096 8.106 11.222 1.00 93.50 88 LEU A CA 1
ATOM 678 C C . LEU A 1 88 ? -1.031 9.304 11.047 1.00 93.50 88 LEU A C 1
ATOM 680 O O . LEU A 1 88 ? -0.651 10.292 10.419 1.00 93.50 88 LEU A O 1
ATOM 684 N N . ALA A 1 89 ? -2.251 9.203 11.570 1.00 94.12 89 ALA A N 1
ATOM 685 C CA . ALA A 1 89 ? -3.335 10.129 11.264 1.00 94.12 89 ALA A CA 1
ATOM 686 C C . ALA A 1 89 ? -3.252 11.442 12.045 1.00 94.12 89 ALA A C 1
ATOM 688 O O . ALA A 1 89 ? -3.613 12.487 11.507 1.00 94.12 89 ALA A O 1
ATOM 689 N N . ILE A 1 90 ? -2.716 11.422 13.272 1.00 94.69 90 ILE A N 1
ATOM 690 C CA . ILE A 1 90 ? -2.651 12.617 14.123 1.00 94.69 90 ILE A CA 1
ATOM 691 C C . ILE A 1 90 ? -1.807 13.738 13.501 1.00 94.69 90 ILE A C 1
ATOM 693 O O . ILE A 1 90 ? -1.961 14.899 13.844 1.00 94.69 90 ILE A O 1
ATOM 697 N N . ARG A 1 91 ? -0.944 13.427 12.528 1.00 92.38 91 ARG A N 1
ATOM 698 C CA . ARG A 1 91 ? -0.152 14.427 11.793 1.00 92.38 91 ARG A CA 1
ATOM 699 C C . ARG A 1 91 ? -0.993 15.367 10.927 1.00 92.38 91 ARG A C 1
ATOM 701 O O . ARG A 1 91 ? -0.470 16.387 10.492 1.00 92.38 91 ARG A O 1
ATOM 708 N N . PHE A 1 92 ? -2.246 15.007 10.659 1.00 91.12 92 PHE A N 1
ATOM 709 C CA . PHE A 1 92 ? -3.133 15.718 9.741 1.00 91.12 92 PHE A CA 1
ATOM 710 C C . PHE A 1 92 ? -4.345 16.349 10.431 1.00 91.12 92 PHE A C 1
ATOM 712 O O . PHE A 1 92 ? -5.155 16.970 9.747 1.00 91.12 92 PHE A O 1
ATOM 719 N N . VAL A 1 93 ? -4.467 16.208 11.756 1.00 92.81 93 VAL A N 1
ATOM 720 C CA . VAL A 1 93 ? -5.505 16.922 12.508 1.00 92.81 93 VAL A CA 1
ATOM 721 C C . VAL A 1 93 ? -5.128 18.388 12.687 1.00 92.81 93 VAL A C 1
ATOM 723 O O . VAL A 1 93 ? -3.945 18.751 12.692 1.00 92.81 93 VAL A O 1
ATOM 726 N N . LYS A 1 94 ? -6.144 19.231 12.846 1.00 92.25 94 LYS A N 1
ATOM 727 C CA . LYS A 1 94 ? -6.005 20.681 12.938 1.00 92.25 94 LYS A CA 1
ATOM 728 C C . LYS A 1 94 ? -5.183 21.111 14.150 1.00 92.25 94 LYS A C 1
ATOM 730 O O . LYS A 1 94 ? -4.218 21.855 13.990 1.00 92.25 94 LYS A O 1
ATOM 735 N N . ASP A 1 95 ? -5.540 20.606 15.327 1.00 92.31 95 ASP A N 1
ATOM 736 C CA . ASP A 1 95 ? -4.954 21.011 16.604 1.00 92.31 95 ASP A CA 1
ATOM 737 C C . ASP A 1 95 ? -4.266 19.815 17.291 1.00 92.31 95 ASP A C 1
ATOM 739 O O . ASP A 1 95 ? -4.776 18.692 17.237 1.00 92.31 95 ASP A O 1
ATOM 743 N N . PRO A 1 96 ? -3.092 20.007 17.923 1.00 90.88 96 PRO A N 1
ATOM 744 C CA . PRO A 1 96 ? -2.404 18.925 18.616 1.00 90.88 96 PRO A CA 1
ATOM 745 C C . PRO A 1 96 ? -3.204 18.460 19.847 1.00 90.88 96 PRO A C 1
ATOM 747 O O . PRO A 1 96 ? -3.702 19.299 20.603 1.00 90.88 96 PRO A O 1
ATOM 750 N N . PRO A 1 97 ? -3.308 17.141 20.097 1.00 89.38 97 PRO A N 1
ATOM 751 C CA . PRO A 1 97 ? -4.003 16.645 21.279 1.00 89.38 97 PRO A CA 1
ATOM 752 C C . PRO A 1 97 ? -3.196 16.965 22.551 1.00 89.38 97 PRO A C 1
ATOM 754 O O . PRO A 1 97 ? -1.988 16.708 22.582 1.00 89.38 97 PRO A O 1
ATOM 757 N N . PRO A 1 98 ? -3.822 17.476 23.628 1.00 86.81 98 PRO A N 1
ATOM 758 C CA . PRO A 1 98 ? -3.158 17.608 24.923 1.00 86.81 98 PRO A CA 1
ATOM 759 C C . PRO A 1 98 ? -2.620 16.250 25.417 1.00 86.81 98 PRO A C 1
ATOM 761 O O . PRO A 1 98 ? -3.259 15.227 25.169 1.00 86.81 98 PRO A O 1
ATOM 764 N N . PRO A 1 99 ? -1.475 16.201 26.125 1.00 90.06 99 PRO A N 1
ATOM 765 C CA . PRO A 1 99 ? -0.611 17.310 26.545 1.00 90.06 99 PRO A CA 1
ATOM 766 C C . PRO A 1 99 ? 0.480 17.683 25.517 1.00 90.06 99 PRO A C 1
ATOM 768 O O . PRO A 1 99 ? 1.430 18.390 25.858 1.00 90.06 99 PRO A O 1
ATOM 771 N N . PHE A 1 100 ? 0.397 17.190 24.279 1.00 92.75 100 PHE A N 1
ATOM 772 C CA . PHE A 1 100 ? 1.450 17.368 23.281 1.00 92.75 100 PHE A CA 1
ATOM 773 C C . PHE A 1 100 ? 1.450 18.779 22.691 1.00 92.75 100 PHE A C 1
ATOM 775 O O . PHE A 1 100 ? 0.404 19.375 22.444 1.00 92.75 100 PHE A O 1
ATOM 782 N N . ARG A 1 101 ? 2.642 19.314 22.410 1.00 92.62 101 ARG A N 1
ATOM 783 C CA . ARG A 1 101 ? 2.810 20.673 21.869 1.00 92.62 101 ARG A CA 1
ATOM 784 C C . ARG A 1 101 ? 2.633 20.727 20.356 1.00 92.62 101 ARG A C 1
ATOM 786 O O . ARG A 1 101 ? 2.462 21.803 19.795 1.00 92.62 101 ARG A O 1
ATOM 793 N N . SER A 1 102 ? 2.738 19.584 19.679 1.00 95.25 102 SER A N 1
ATOM 794 C CA . SER A 1 102 ? 2.611 19.484 18.224 1.00 95.25 102 SER A CA 1
ATOM 795 C C . SER A 1 102 ? 2.072 18.124 17.792 1.00 95.25 102 SER A C 1
ATOM 797 O O . SER A 1 102 ? 2.255 17.121 18.487 1.00 95.25 102 SER A O 1
ATOM 799 N N . GLN A 1 103 ? 1.483 18.065 16.594 1.00 94.81 103 GLN A N 1
ATOM 800 C CA . GLN A 1 103 ? 1.029 16.808 15.999 1.00 94.81 103 GLN A CA 1
ATOM 801 C C . GLN A 1 103 ? 2.182 15.809 15.815 1.00 94.81 103 GLN A C 1
ATOM 803 O O . GLN A 1 103 ? 2.001 14.604 15.969 1.00 94.81 103 GLN A O 1
ATOM 808 N N . THR A 1 104 ? 3.385 16.300 15.500 1.00 94.50 104 THR A N 1
ATOM 809 C CA . THR A 1 104 ? 4.588 15.465 15.350 1.00 94.50 104 THR A CA 1
ATOM 810 C C . THR A 1 104 ? 5.006 14.838 16.678 1.00 94.50 104 THR A C 1
ATOM 812 O O . THR A 1 104 ? 5.380 13.669 16.710 1.00 94.50 104 THR A O 1
ATOM 815 N N . GLU A 1 105 ? 4.928 15.588 17.777 1.00 94.44 105 GLU A N 1
ATOM 816 C CA . GLU A 1 105 ? 5.228 15.071 19.114 1.00 94.44 105 GLU A CA 1
ATOM 817 C C . GLU A 1 105 ? 4.230 13.980 19.523 1.00 94.44 105 GLU A C 1
ATOM 819 O O . GLU A 1 105 ? 4.658 12.882 19.881 1.00 94.44 105 GLU A O 1
ATOM 824 N N . ALA A 1 106 ? 2.926 14.233 19.355 1.00 94.62 106 ALA A N 1
ATOM 825 C CA . ALA A 1 106 ? 1.876 13.240 19.591 1.00 94.62 106 ALA A CA 1
ATOM 826 C C . ALA A 1 106 ? 2.078 11.985 18.725 1.00 94.62 106 ALA A C 1
ATOM 828 O O . ALA A 1 106 ? 2.077 10.863 19.222 1.00 94.62 106 ALA A O 1
ATOM 829 N N . SER A 1 107 ? 2.342 12.174 17.428 1.00 95.56 107 SER A N 1
ATOM 830 C CA . SER A 1 107 ? 2.615 11.095 16.472 1.00 95.56 107 SER A CA 1
ATOM 831 C C . SER A 1 107 ? 3.789 10.217 16.910 1.00 95.56 107 SER A C 1
ATOM 833 O O . SER A 1 107 ? 3.693 8.990 16.871 1.00 95.56 107 SER A O 1
ATOM 835 N N . ASN A 1 108 ? 4.890 10.830 17.354 1.00 95.38 108 ASN A N 1
ATOM 836 C CA . ASN A 1 108 ? 6.069 10.110 17.832 1.00 95.38 108 ASN A CA 1
ATOM 837 C C . ASN A 1 108 ? 5.783 9.335 19.125 1.00 95.38 108 ASN A C 1
ATOM 839 O O . ASN A 1 108 ? 6.248 8.201 19.258 1.00 95.38 108 ASN A O 1
ATOM 843 N N . ALA A 1 109 ? 5.016 9.921 20.050 1.00 95.50 109 ALA A N 1
ATOM 844 C CA . ALA A 1 109 ? 4.612 9.273 21.294 1.00 95.50 109 ALA A CA 1
ATOM 845 C C . ALA A 1 109 ? 3.705 8.060 21.029 1.00 95.50 109 ALA A C 1
ATOM 847 O O . ALA A 1 109 ? 4.006 6.958 21.485 1.00 95.50 109 ALA A O 1
ATOM 848 N N . TYR A 1 110 ? 2.671 8.221 20.197 1.00 96.19 110 TYR A N 1
ATOM 849 C CA . TYR A 1 110 ? 1.777 7.130 19.793 1.00 96.19 110 TYR A CA 1
ATOM 850 C C . TYR A 1 110 ? 2.530 6.009 19.069 1.00 96.19 110 TYR A C 1
ATOM 852 O O . TYR A 1 110 ? 2.304 4.833 19.347 1.00 96.19 110 TYR A O 1
ATOM 860 N N . ALA A 1 111 ? 3.484 6.344 18.190 1.00 96.25 111 ALA A N 1
ATOM 861 C CA . ALA A 1 111 ? 4.322 5.346 17.526 1.00 96.25 111 ALA A CA 1
ATOM 862 C C . ALA A 1 111 ? 5.235 4.599 18.510 1.00 96.25 111 ALA A C 1
ATOM 864 O O . ALA A 1 111 ? 5.460 3.400 18.351 1.00 96.25 111 ALA A O 1
ATOM 865 N N . ALA A 1 112 ? 5.799 5.289 19.507 1.00 95.06 112 ALA A N 1
ATOM 866 C CA . ALA A 1 112 ? 6.613 4.659 20.545 1.00 95.06 112 ALA A CA 1
ATOM 867 C C . ALA A 1 112 ? 5.784 3.671 21.378 1.00 95.06 112 ALA A C 1
ATOM 869 O O . ALA A 1 112 ? 6.206 2.529 21.558 1.00 95.06 112 ALA A O 1
ATOM 870 N N . HIS A 1 113 ? 4.584 4.076 21.785 1.00 95.12 113 HIS A N 1
ATOM 871 C CA . HIS A 1 113 ? 3.679 3.241 22.565 1.00 95.12 113 HIS A CA 1
ATOM 872 C C . HIS A 1 113 ? 3.155 2.034 21.762 1.00 95.12 113 HIS A C 1
ATOM 874 O O . HIS A 1 113 ? 3.221 0.897 22.229 1.00 95.12 113 HIS A O 1
ATOM 880 N N . ALA A 1 114 ? 2.766 2.234 20.494 1.00 95.31 114 ALA A N 1
ATOM 881 C CA . ALA A 1 114 ? 2.383 1.146 19.588 1.00 95.31 114 ALA A CA 1
ATOM 882 C C . ALA A 1 114 ? 3.481 0.075 19.467 1.00 95.31 114 ALA A C 1
ATOM 884 O O . ALA A 1 114 ? 3.190 -1.119 19.503 1.00 95.31 114 ALA A O 1
ATOM 885 N N . ARG A 1 115 ? 4.751 0.492 19.346 1.00 94.38 115 ARG A N 1
ATOM 886 C CA . ARG A 1 115 ? 5.897 -0.430 19.275 1.00 94.38 115 ARG A CA 1
ATOM 887 C C . ARG A 1 115 ? 6.078 -1.219 20.564 1.00 94.38 115 ARG A C 1
ATOM 889 O O . ARG A 1 115 ? 6.353 -2.409 20.480 1.00 94.38 115 ARG A O 1
ATOM 896 N N . GLN A 1 116 ? 5.935 -0.572 21.720 1.00 93.00 116 GLN A N 1
ATOM 897 C CA . GLN A 1 116 ? 6.080 -1.226 23.021 1.00 93.00 116 GLN A CA 1
ATOM 898 C C . GLN A 1 116 ? 5.062 -2.358 23.185 1.00 93.00 116 GLN A C 1
ATOM 900 O O . GLN A 1 116 ? 5.443 -3.468 23.548 1.00 93.00 116 GLN A O 1
ATOM 905 N N . ILE A 1 117 ? 3.792 -2.101 22.858 1.00 92.25 117 ILE A N 1
ATOM 906 C CA . ILE A 1 117 ? 2.733 -3.119 22.920 1.00 92.25 117 ILE A CA 1
ATOM 907 C C . ILE A 1 117 ? 2.990 -4.224 21.888 1.00 92.25 117 ILE A C 1
ATOM 909 O O . ILE A 1 117 ? 2.917 -5.408 22.202 1.00 92.25 117 ILE A O 1
ATOM 913 N N . LEU A 1 118 ? 3.323 -3.847 20.650 1.00 91.75 118 LEU A N 1
ATOM 914 C CA . LEU A 1 118 ? 3.538 -4.797 19.558 1.00 91.75 118 LEU A CA 1
ATOM 915 C C . LEU A 1 118 ? 4.727 -5.738 19.811 1.00 91.75 118 LEU A C 1
ATOM 917 O O . LEU A 1 118 ? 4.692 -6.892 19.390 1.00 91.75 118 LEU A O 1
ATOM 921 N N . GLN A 1 119 ? 5.771 -5.260 20.495 1.00 89.62 119 GLN A N 1
ATOM 922 C CA . GLN A 1 119 ? 6.987 -6.027 20.772 1.00 89.62 119 GLN A CA 1
ATOM 923 C C . GLN A 1 119 ? 6.734 -7.256 21.656 1.00 89.62 119 GLN A C 1
ATOM 925 O O . GLN A 1 119 ? 7.454 -8.241 21.520 1.00 89.62 119 GLN A O 1
ATOM 930 N N . GLN A 1 120 ? 5.721 -7.219 22.526 1.00 85.81 120 GLN A N 1
ATOM 931 C CA . GLN A 1 120 ? 5.435 -8.301 23.475 1.00 85.81 120 GLN A CA 1
ATOM 932 C C . GLN A 1 120 ? 4.957 -9.596 22.806 1.00 85.81 120 GLN A C 1
ATOM 934 O O . GLN A 1 120 ? 5.111 -10.664 23.386 1.00 85.81 120 GLN A O 1
ATOM 939 N N . ASP A 1 121 ? 4.397 -9.511 21.597 1.00 82.50 121 ASP A N 1
ATOM 940 C CA . ASP A 1 121 ? 3.825 -10.662 20.887 1.00 82.50 121 ASP A CA 1
ATOM 941 C C . ASP A 1 121 ? 4.186 -10.636 19.395 1.00 82.50 121 ASP A C 1
ATOM 943 O O . ASP A 1 121 ? 3.389 -10.952 18.513 1.00 82.50 121 ASP A O 1
ATOM 947 N N . LEU A 1 122 ? 5.389 -10.161 19.082 1.00 85.75 122 LEU A N 1
ATOM 948 C CA . LEU A 1 122 ? 5.856 -10.013 17.706 1.00 85.75 122 LEU A CA 1
ATOM 949 C C . LEU A 1 122 ? 6.123 -11.367 17.021 1.00 85.75 122 LEU A C 1
ATOM 951 O O . LEU A 1 122 ? 6.093 -11.452 15.794 1.00 85.75 122 LEU A O 1
ATOM 955 N N . GLU A 1 123 ? 6.375 -12.411 17.811 1.00 87.12 123 GLU A N 1
ATOM 956 C CA . GLU A 1 123 ? 6.682 -13.763 17.335 1.00 87.12 123 GLU A CA 1
ATOM 957 C C . GLU A 1 123 ? 5.448 -14.514 16.822 1.00 87.12 123 GLU A C 1
ATOM 959 O O . GLU A 1 123 ? 5.605 -15.458 16.053 1.00 87.12 123 GLU A O 1
ATOM 964 N N . THR A 1 124 ? 4.233 -14.078 17.180 1.00 91.25 124 THR A N 1
ATOM 965 C CA . THR A 1 124 ? 2.975 -14.700 16.743 1.00 91.25 124 THR A CA 1
ATOM 966 C C . THR A 1 124 ? 2.472 -14.054 15.447 1.00 91.25 124 THR A C 1
ATOM 968 O O . THR A 1 124 ? 1.890 -12.960 15.501 1.00 91.25 124 THR A O 1
ATOM 971 N N . PRO A 1 125 ? 2.616 -14.697 14.270 1.00 93.44 125 PRO A N 1
ATOM 972 C CA . PRO A 1 125 ? 2.275 -14.077 12.995 1.00 93.44 125 PRO A CA 1
ATOM 973 C C . PRO A 1 125 ? 0.776 -13.793 12.888 1.00 93.44 125 PRO A C 1
ATOM 975 O O . PRO A 1 125 ? -0.062 -14.664 13.113 1.00 93.44 125 PRO A O 1
ATOM 978 N N . SER A 1 126 ? 0.422 -12.564 12.519 1.00 95.31 126 SER A N 1
ATOM 979 C CA . SER A 1 126 ? -0.958 -12.192 12.213 1.00 95.31 126 SER A CA 1
ATOM 980 C C . SER A 1 126 ? -1.005 -11.054 11.199 1.00 95.31 126 SER A C 1
ATOM 982 O O . SER A 1 126 ? -0.095 -10.223 11.132 1.00 95.31 126 SER A O 1
ATOM 984 N N . ILE A 1 127 ? -2.096 -10.980 10.431 1.00 95.88 127 ILE A N 1
ATOM 985 C CA . ILE A 1 127 ? -2.302 -9.912 9.443 1.00 95.88 127 ILE A CA 1
ATOM 986 C C . ILE A 1 127 ? -2.273 -8.545 10.139 1.00 95.88 127 ILE A C 1
ATOM 988 O O . ILE A 1 127 ? -1.594 -7.635 9.673 1.00 95.88 127 ILE A O 1
ATOM 992 N N . SER A 1 128 ? -2.944 -8.425 11.291 1.00 95.50 128 SER A N 1
ATOM 993 C CA . SER A 1 128 ? -2.980 -7.194 12.091 1.00 95.50 128 SER A CA 1
ATOM 994 C C . SER A 1 128 ? -1.568 -6.729 12.486 1.00 95.50 128 SER A C 1
ATOM 996 O O . SER A 1 128 ? -1.247 -5.546 12.392 1.00 95.50 128 SER A O 1
ATOM 998 N N . ARG A 1 129 ? -0.652 -7.643 12.828 1.00 95.50 129 ARG A N 1
ATOM 999 C CA . ARG A 1 129 ? 0.740 -7.270 13.136 1.00 95.50 129 ARG A CA 1
ATOM 1000 C C . ARG A 1 129 ? 1.508 -6.788 11.921 1.00 95.50 129 ARG A C 1
ATOM 1002 O O . ARG A 1 129 ? 2.184 -5.767 12.009 1.00 95.50 129 ARG A O 1
ATOM 1009 N N . VAL A 1 130 ? 1.379 -7.471 10.784 1.00 97.12 130 VAL A N 1
ATOM 1010 C CA . VAL A 1 130 ? 1.991 -7.027 9.521 1.00 97.12 130 VAL A CA 1
ATOM 1011 C C . VAL A 1 130 ? 1.528 -5.611 9.181 1.00 97.12 130 VAL A C 1
ATOM 1013 O O . VAL A 1 130 ? 2.336 -4.729 8.901 1.00 97.12 130 VAL A O 1
ATOM 1016 N N . GLN A 1 131 ? 0.224 -5.378 9.263 1.00 96.75 131 GLN A N 1
ATOM 1017 C CA . GLN A 1 131 ? -0.411 -4.097 8.984 1.00 96.75 131 GLN A CA 1
ATOM 1018 C C . GLN A 1 131 ? 0.037 -2.991 9.956 1.00 96.75 131 GLN A C 1
ATOM 1020 O O . GLN A 1 131 ? 0.348 -1.880 9.519 1.00 96.75 131 GLN A O 1
ATOM 1025 N N . ALA A 1 132 ? 0.164 -3.289 11.252 1.00 95.94 132 ALA A N 1
ATOM 1026 C CA . ALA A 1 132 ? 0.700 -2.352 12.239 1.00 95.94 132 ALA A CA 1
ATOM 1027 C C . ALA A 1 132 ? 2.180 -2.017 11.985 1.00 95.94 132 ALA A C 1
ATOM 1029 O O . ALA A 1 132 ? 2.556 -0.844 12.006 1.00 95.94 132 ALA A O 1
ATOM 1030 N N . LEU A 1 133 ? 3.012 -3.017 11.669 1.00 96.50 133 LEU A N 1
ATOM 1031 C CA . LEU A 1 133 ? 4.414 -2.813 11.289 1.00 96.50 133 LEU A CA 1
ATOM 1032 C C . LEU A 1 133 ? 4.539 -1.939 10.040 1.00 96.50 133 LEU A C 1
ATOM 1034 O O . LEU A 1 133 ? 5.350 -1.018 10.024 1.00 96.50 133 LEU A O 1
ATOM 1038 N N . LEU A 1 134 ? 3.704 -2.173 9.025 1.00 96.50 134 LEU A N 1
ATOM 1039 C CA . LEU A 1 134 ? 3.655 -1.358 7.812 1.00 96.50 134 LEU A CA 1
ATOM 1040 C C . LEU A 1 134 ? 3.309 0.103 8.121 1.00 96.50 134 LEU A C 1
ATOM 1042 O O . LEU A 1 134 ? 3.987 1.012 7.638 1.00 96.50 134 LEU A O 1
ATOM 1046 N N . MET A 1 135 ? 2.315 0.348 8.974 1.00 96.19 135 MET A N 1
ATOM 1047 C CA . MET A 1 135 ? 1.977 1.709 9.397 1.00 96.19 135 MET A CA 1
ATOM 1048 C C . MET A 1 135 ? 3.120 2.383 10.167 1.00 96.19 135 MET A C 1
ATOM 1050 O O . MET A 1 135 ? 3.432 3.548 9.911 1.00 96.19 135 MET A O 1
ATOM 1054 N N . LEU A 1 136 ? 3.805 1.649 11.050 1.00 95.75 136 LEU A N 1
ATOM 1055 C CA . LEU A 1 136 ? 4.986 2.144 11.765 1.00 95.75 136 LEU A CA 1
ATOM 1056 C C . LEU A 1 136 ? 6.163 2.427 10.820 1.00 95.75 136 LEU A C 1
ATOM 1058 O O . LEU A 1 136 ? 6.823 3.457 10.966 1.00 95.75 136 LEU A O 1
ATOM 1062 N N . THR A 1 137 ? 6.382 1.588 9.802 1.00 95.44 137 THR A N 1
ATOM 1063 C CA . THR A 1 137 ? 7.320 1.861 8.703 1.00 95.44 137 THR A CA 1
ATOM 1064 C C . THR A 1 137 ? 6.981 3.181 8.019 1.00 95.44 137 THR A C 1
ATOM 1066 O O . THR A 1 137 ? 7.872 3.995 7.776 1.00 95.44 137 THR A O 1
ATOM 1069 N N . GLY A 1 138 ? 5.700 3.414 7.730 1.00 93.31 138 GLY A N 1
ATOM 1070 C CA . GLY A 1 138 ? 5.198 4.663 7.168 1.00 93.31 138 GLY A CA 1
ATOM 1071 C C . GLY A 1 138 ? 5.512 5.886 8.019 1.00 93.31 138 GLY A C 1
ATOM 1072 O O . GLY A 1 138 ? 6.039 6.879 7.513 1.00 93.31 138 GLY A O 1
ATOM 1073 N N . HIS A 1 139 ? 5.222 5.790 9.315 1.00 94.75 139 HIS A N 1
ATOM 1074 C CA . HIS A 1 139 ? 5.526 6.832 10.288 1.00 94.75 139 HIS A CA 1
ATOM 1075 C C . HIS A 1 139 ? 7.031 7.138 10.319 1.00 94.75 139 HIS A C 1
ATOM 1077 O O . HIS A 1 139 ? 7.422 8.294 10.158 1.00 94.75 139 HIS A O 1
ATOM 1083 N N . ASP A 1 140 ? 7.882 6.116 10.470 1.00 94.75 140 ASP A N 1
ATOM 1084 C CA . ASP A 1 140 ? 9.334 6.305 10.545 1.00 94.75 140 ASP A CA 1
ATOM 1085 C C . ASP A 1 140 ? 9.903 6.873 9.247 1.00 94.75 140 ASP A C 1
ATOM 1087 O O . ASP A 1 140 ? 10.793 7.723 9.287 1.00 94.75 140 ASP A O 1
ATOM 1091 N N . TRP A 1 141 ? 9.377 6.453 8.096 1.00 91.75 141 TRP A N 1
ATOM 1092 C CA . TRP A 1 141 ? 9.799 7.001 6.814 1.00 91.75 141 TRP A CA 1
ATOM 1093 C C . TRP A 1 141 ? 9.452 8.490 6.706 1.00 91.75 141 TRP A C 1
ATOM 1095 O O . TRP A 1 141 ? 10.328 9.296 6.392 1.00 91.75 141 TRP A O 1
ATOM 1105 N N . GLY A 1 142 ? 8.220 8.877 7.051 1.00 89.69 142 GLY A N 1
ATOM 1106 C CA . GLY A 1 142 ? 7.782 10.278 7.064 1.00 89.69 142 GLY A CA 1
ATOM 1107 C C . GLY A 1 142 ? 8.411 11.135 8.172 1.00 89.69 142 GLY A C 1
ATOM 1108 O O . GLY A 1 142 ? 8.350 12.361 8.113 1.00 89.69 142 GLY A O 1
ATOM 1109 N N . ALA A 1 143 ? 9.003 10.518 9.196 1.00 90.81 143 ALA A N 1
ATOM 1110 C CA . ALA A 1 143 ? 9.775 11.186 10.245 1.00 90.81 143 ALA A CA 1
ATOM 1111 C C . ALA A 1 143 ? 11.281 11.283 9.922 1.00 90.81 143 ALA A C 1
ATOM 1113 O O . ALA A 1 143 ? 12.048 11.780 10.741 1.00 90.81 143 ALA A O 1
ATOM 1114 N N . GLY A 1 144 ? 11.729 10.788 8.761 1.00 90.81 144 GLY A N 1
ATOM 1115 C CA . GLY A 1 144 ? 13.148 10.774 8.380 1.00 90.81 144 GLY A CA 1
ATOM 1116 C C . GLY A 1 144 ? 13.970 9.644 9.020 1.00 90.81 144 GLY A C 1
ATOM 1117 O O . GLY A 1 144 ? 15.161 9.505 8.742 1.00 90.81 144 GLY A O 1
ATOM 1118 N N . ASN A 1 145 ? 13.348 8.761 9.804 1.00 92.69 145 ASN A N 1
ATOM 1119 C CA . ASN A 1 145 ? 13.979 7.616 10.466 1.00 92.69 145 ASN A CA 1
ATOM 1120 C C . ASN A 1 145 ? 14.133 6.413 9.516 1.00 92.69 145 ASN A C 1
ATOM 1122 O O . ASN A 1 145 ? 13.722 5.292 9.821 1.00 92.69 145 ASN A O 1
ATOM 1126 N N . GLY A 1 146 ? 14.763 6.616 8.353 1.00 90.88 146 GLY A N 1
ATOM 1127 C CA . GLY A 1 146 ? 14.797 5.625 7.268 1.00 90.88 146 GLY A CA 1
ATOM 1128 C C . GLY A 1 146 ? 15.401 4.261 7.642 1.00 90.88 146 GLY A C 1
ATOM 1129 O O . GLY A 1 146 ? 14.982 3.239 7.106 1.00 90.88 146 GLY A O 1
ATOM 1130 N N . ARG A 1 147 ? 16.354 4.208 8.588 1.00 90.81 147 ARG A N 1
ATOM 1131 C CA . ARG A 1 147 ? 16.894 2.932 9.102 1.00 90.81 147 ARG A CA 1
ATOM 1132 C C . ARG A 1 147 ? 15.837 2.148 9.882 1.00 90.81 147 ARG A C 1
ATOM 1134 O O . ARG A 1 147 ? 15.741 0.940 9.704 1.00 90.81 147 ARG A O 1
ATOM 1141 N N . ARG A 1 148 ? 15.053 2.827 10.724 1.00 93.38 148 ARG A N 1
ATOM 1142 C CA . ARG A 1 148 ? 14.007 2.191 11.533 1.00 93.38 148 ARG A CA 1
ATOM 1143 C C . ARG A 1 148 ? 12.843 1.731 10.657 1.00 93.38 148 ARG A C 1
ATOM 1145 O O . ARG A 1 148 ? 12.414 0.590 10.785 1.00 93.38 148 ARG A O 1
ATOM 1152 N N . ALA A 1 149 ? 12.436 2.565 9.698 1.00 94.31 149 ALA A N 1
ATOM 1153 C CA . ALA A 1 149 ? 11.431 2.208 8.698 1.00 94.31 149 ALA A CA 1
ATOM 1154 C C . ALA A 1 149 ? 11.799 0.915 7.952 1.00 94.31 149 ALA A C 1
ATOM 1156 O O . ALA A 1 149 ? 10.967 0.023 7.807 1.00 94.31 149 ALA A O 1
ATOM 1157 N N . TRP A 1 150 ? 13.064 0.799 7.533 1.00 92.31 150 TRP A N 1
ATOM 1158 C CA . TRP A 1 150 ? 13.574 -0.382 6.838 1.00 92.31 150 TRP A CA 1
ATOM 1159 C C . TRP A 1 150 ? 13.568 -1.644 7.714 1.00 92.31 150 TRP A C 1
ATOM 1161 O O . TRP A 1 150 ? 13.192 -2.706 7.229 1.00 92.31 150 TRP A O 1
ATOM 1171 N N . ILE A 1 151 ? 13.918 -1.535 9.002 1.00 93.88 151 ILE A N 1
ATOM 1172 C CA . ILE A 1 151 ? 13.866 -2.669 9.942 1.00 93.88 151 ILE A CA 1
ATOM 1173 C C . ILE A 1 151 ? 12.426 -3.168 10.110 1.00 93.88 151 ILE A C 1
ATOM 1175 O O . ILE A 1 151 ? 12.173 -4.356 9.918 1.00 93.88 151 ILE A O 1
ATOM 1179 N N . TYR A 1 152 ? 11.476 -2.273 10.404 1.00 95.44 152 TYR A N 1
ATOM 1180 C CA . TYR A 1 152 ? 10.070 -2.662 10.565 1.00 95.44 152 TYR A CA 1
ATOM 1181 C C . TYR A 1 152 ? 9.464 -3.229 9.282 1.00 95.44 152 TYR A C 1
ATOM 1183 O O . TYR A 1 152 ? 8.688 -4.182 9.343 1.00 95.44 152 TYR A O 1
ATOM 1191 N N . LEU A 1 153 ? 9.877 -2.715 8.120 1.00 95.81 153 LEU A N 1
ATOM 1192 C CA . LEU A 1 153 ? 9.451 -3.272 6.844 1.00 95.81 153 LEU A CA 1
ATOM 1193 C C . LEU A 1 153 ? 9.993 -4.692 6.659 1.00 95.81 153 LEU A C 1
ATOM 1195 O O . LEU A 1 153 ? 9.243 -5.581 6.272 1.00 95.81 153 LEU A O 1
ATOM 1199 N N . GLY A 1 154 ? 11.274 -4.921 6.963 1.00 95.38 154 GLY A N 1
ATOM 1200 C CA . GLY A 1 154 ? 11.874 -6.252 6.905 1.00 95.38 154 GLY A CA 1
ATOM 1201 C C . GLY A 1 154 ? 11.129 -7.255 7.787 1.00 95.38 154 GLY A C 1
ATOM 1202 O O . GLY A 1 154 ? 10.830 -8.359 7.341 1.00 95.38 154 GLY A O 1
ATOM 1203 N N . MET A 1 155 ? 10.745 -6.845 8.999 1.00 95.75 155 MET A N 1
ATOM 1204 C CA . MET A 1 155 ? 9.926 -7.660 9.903 1.00 95.75 155 MET A CA 1
ATOM 1205 C C . MET A 1 155 ? 8.548 -7.975 9.307 1.00 95.75 155 MET A C 1
ATOM 1207 O O . MET A 1 155 ? 8.142 -9.135 9.296 1.00 95.75 155 MET A O 1
ATOM 1211 N N . ALA A 1 156 ? 7.856 -6.973 8.756 1.00 96.81 156 ALA A N 1
ATOM 1212 C CA . ALA A 1 156 ? 6.567 -7.168 8.093 1.00 96.81 156 ALA A CA 1
ATOM 1213 C C . ALA A 1 156 ? 6.672 -8.149 6.913 1.00 96.81 156 ALA A C 1
ATOM 1215 O O . ALA A 1 156 ? 5.820 -9.020 6.761 1.00 96.81 156 ALA A O 1
ATOM 1216 N N . ILE A 1 157 ? 7.741 -8.053 6.115 1.00 96.81 157 ILE A N 1
ATOM 1217 C CA . ILE A 1 157 ? 8.005 -8.961 4.991 1.00 96.81 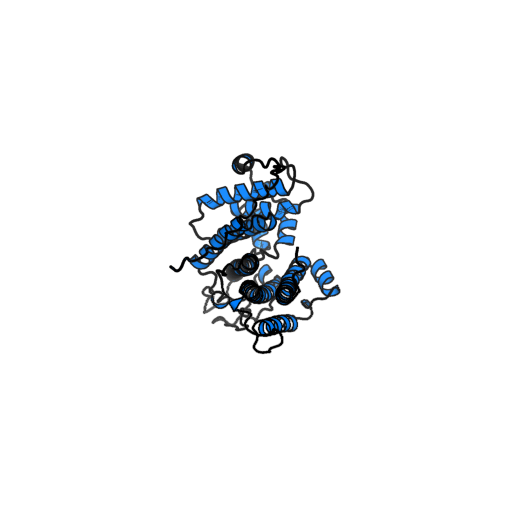157 ILE A CA 1
ATOM 1218 C C . ILE A 1 157 ? 8.241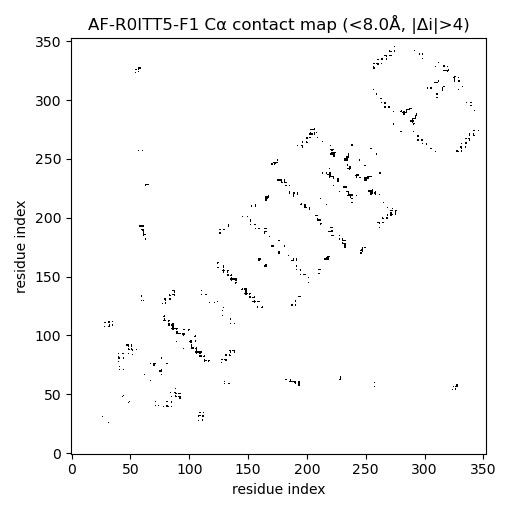 -10.392 5.481 1.00 96.81 157 ILE A C 1
ATOM 1220 O O . ILE A 1 157 ? 7.651 -11.314 4.929 1.00 96.81 157 ILE A O 1
ATOM 1224 N N . ARG A 1 158 ? 9.048 -10.597 6.532 1.00 96.31 158 ARG A N 1
ATOM 1225 C CA . ARG A 1 158 ? 9.251 -11.940 7.104 1.00 96.31 158 ARG A CA 1
ATOM 1226 C C . ARG A 1 158 ? 7.937 -12.549 7.599 1.00 96.31 158 ARG A C 1
ATOM 1228 O O . ARG A 1 158 ? 7.689 -13.723 7.359 1.00 96.31 158 ARG A O 1
ATOM 1235 N N . LEU A 1 159 ? 7.074 -11.761 8.244 1.00 96.56 159 LEU A N 1
ATOM 1236 C CA . LEU A 1 159 ? 5.757 -12.237 8.679 1.00 96.56 159 LEU A CA 1
ATOM 1237 C C . LEU A 1 159 ? 4.839 -12.572 7.491 1.00 96.56 159 LEU A C 1
ATOM 1239 O O . LEU A 1 159 ? 4.154 -13.588 7.531 1.00 96.56 159 LEU A O 1
ATOM 1243 N N . VAL A 1 160 ? 4.857 -11.769 6.421 1.00 96.62 160 VAL A N 1
ATOM 1244 C CA . VAL A 1 160 ? 4.148 -12.063 5.159 1.00 96.62 160 VAL A CA 1
ATOM 1245 C C . VAL A 1 160 ? 4.584 -13.403 4.566 1.00 96.62 160 VAL A C 1
ATOM 1247 O O . VAL A 1 160 ? 3.727 -14.181 4.151 1.00 96.62 160 VAL A O 1
ATOM 1250 N N . GLU A 1 161 ? 5.890 -13.678 4.550 1.00 95.50 161 GLU A N 1
ATOM 1251 C CA . GLU A 1 161 ? 6.457 -14.933 4.044 1.00 95.50 161 GLU A CA 1
ATOM 1252 C C . GLU A 1 161 ? 6.088 -16.128 4.935 1.00 95.50 161 GLU A C 1
ATOM 1254 O O . GLU A 1 161 ? 5.646 -17.152 4.426 1.00 95.50 161 GLU A O 1
ATOM 1259 N N . VAL A 1 162 ? 6.202 -15.996 6.264 1.00 95.69 162 VAL A N 1
ATOM 1260 C CA . VAL A 1 162 ? 5.823 -17.055 7.224 1.00 95.69 162 VAL A CA 1
ATOM 1261 C C . VAL A 1 162 ? 4.340 -17.414 7.113 1.00 95.69 162 VAL A C 1
ATOM 1263 O O . VAL A 1 162 ? 3.965 -18.571 7.277 1.00 95.69 162 VAL A O 1
ATOM 1266 N N . MET A 1 163 ? 3.493 -16.426 6.829 1.00 95.75 163 MET A N 1
ATOM 1267 C CA . MET A 1 163 ? 2.051 -16.601 6.654 1.00 95.75 163 MET A CA 1
ATOM 1268 C C . MET A 1 163 ? 1.643 -16.995 5.224 1.00 95.75 163 MET A C 1
ATOM 1270 O O . MET A 1 163 ? 0.448 -17.132 4.965 1.00 95.75 163 MET A O 1
ATOM 1274 N N . ASP A 1 164 ? 2.606 -17.138 4.307 1.00 95.12 164 ASP A N 1
ATOM 1275 C CA . ASP A 1 164 ? 2.407 -17.475 2.892 1.00 95.12 164 ASP A CA 1
ATOM 1276 C C . ASP A 1 164 ? 1.440 -16.525 2.150 1.00 95.12 164 ASP A C 1
ATOM 1278 O O . ASP A 1 164 ? 0.687 -16.925 1.264 1.00 95.12 164 ASP A O 1
ATOM 1282 N N . LEU A 1 165 ? 1.438 -15.228 2.501 1.00 95.88 165 LEU A N 1
ATOM 1283 C CA . LEU A 1 165 ? 0.481 -14.259 1.934 1.00 95.88 165 LEU A CA 1
ATOM 1284 C C . LEU A 1 165 ? 0.789 -13.864 0.481 1.00 95.88 165 LEU A C 1
ATOM 1286 O O . LEU A 1 165 ? -0.002 -13.153 -0.138 1.00 95.88 165 LEU A O 1
ATOM 1290 N N . THR A 1 166 ? 1.929 -14.289 -0.069 1.00 95.12 166 THR A N 1
ATOM 1291 C CA . THR A 1 166 ? 2.316 -14.037 -1.468 1.00 95.12 166 THR A CA 1
ATOM 1292 C C . THR A 1 166 ? 1.861 -15.145 -2.421 1.00 95.12 166 THR A C 1
ATOM 1294 O O . THR A 1 166 ? 2.228 -15.153 -3.601 1.00 95.12 166 THR A O 1
ATOM 1297 N N . ARG A 1 167 ? 1.025 -16.071 -1.939 1.00 92.19 167 ARG A N 1
ATOM 1298 C CA . ARG A 1 167 ? 0.390 -17.130 -2.727 1.00 92.19 167 ARG A CA 1
ATOM 1299 C C . ARG A 1 167 ? -1.119 -17.084 -2.514 1.00 92.19 167 ARG A C 1
ATOM 1301 O O . ARG A 1 167 ? -1.590 -16.798 -1.416 1.00 92.19 167 ARG A O 1
ATOM 1308 N N . GLU A 1 168 ? -1.894 -17.336 -3.568 1.00 86.81 168 GLU A N 1
ATOM 1309 C CA . GLU A 1 168 ? -3.351 -17.416 -3.421 1.00 86.81 168 GLU A CA 1
ATOM 1310 C C . GLU A 1 168 ? -3.714 -18.578 -2.492 1.00 86.81 168 GLU A C 1
ATOM 1312 O O . GLU A 1 168 ? -3.325 -19.728 -2.718 1.00 86.81 168 GLU A O 1
ATOM 1317 N N . THR A 1 169 ? -4.493 -18.278 -1.456 1.00 77.06 169 THR A N 1
ATOM 1318 C CA . THR A 1 169 ? -5.076 -19.302 -0.595 1.00 77.06 169 THR A CA 1
ATOM 1319 C C . THR A 1 169 ? -6.190 -20.041 -1.337 1.00 77.06 169 THR A C 1
ATOM 1321 O O . THR A 1 169 ? -6.754 -19.555 -2.320 1.00 77.06 169 THR A O 1
ATOM 1324 N N . GLY A 1 170 ? -6.489 -21.264 -0.895 1.00 66.56 170 GLY A N 1
ATOM 1325 C CA . GLY A 1 170 ? -7.435 -22.147 -1.572 1.00 66.56 170 GLY A CA 1
ATOM 1326 C C . GLY A 1 170 ? -8.847 -21.565 -1.638 1.00 66.56 170 GLY A C 1
ATOM 1327 O O . GLY A 1 170 ? -9.622 -21.709 -0.698 1.00 66.56 170 GLY A O 1
ATOM 1328 N N . ILE A 1 171 ? -9.197 -20.967 -2.778 1.00 69.81 171 ILE A N 1
ATOM 1329 C CA . ILE A 1 171 ? -10.583 -20.645 -3.132 1.00 69.81 171 ILE A CA 1
ATOM 1330 C C . ILE A 1 171 ? -11.396 -21.953 -3.098 1.00 69.81 171 ILE A C 1
ATOM 1332 O O . ILE A 1 171 ? -10.915 -22.971 -3.619 1.00 69.81 171 ILE A O 1
ATOM 1336 N N . PRO A 1 172 ? -12.609 -21.969 -2.506 1.00 70.81 172 PRO A N 1
ATOM 1337 C CA . PRO A 1 172 ? -13.454 -23.155 -2.501 1.00 70.81 172 PRO A CA 1
ATOM 1338 C C . PRO A 1 172 ? -13.633 -23.700 -3.922 1.00 70.81 172 PRO A C 1
ATOM 1340 O O . PRO A 1 172 ? -14.119 -23.010 -4.812 1.00 70.81 172 PRO A O 1
ATOM 1343 N N . ARG A 1 173 ? -13.232 -24.956 -4.153 1.00 75.88 173 ARG A N 1
ATOM 1344 C CA . ARG A 1 173 ? -13.218 -25.542 -5.509 1.00 75.88 173 ARG A CA 1
ATOM 1345 C C . ARG A 1 173 ? -14.610 -25.755 -6.104 1.00 75.88 173 ARG A C 1
ATOM 1347 O O . ARG A 1 173 ? -14.735 -25.852 -7.317 1.00 75.88 173 ARG A O 1
ATOM 1354 N N . ASN A 1 174 ? -15.629 -25.837 -5.249 1.00 84.06 174 ASN A N 1
ATOM 1355 C CA . ASN A 1 174 ? -16.970 -26.298 -5.618 1.00 84.06 174 ASN A CA 1
ATOM 1356 C C . ASN A 1 174 ? -18.060 -25.237 -5.398 1.00 84.06 174 ASN A C 1
ATOM 1358 O O . ASN A 1 174 ? -19.233 -25.524 -5.613 1.00 84.06 174 ASN A O 1
ATOM 1362 N N . ARG A 1 175 ? -17.709 -24.037 -4.919 1.00 88.50 175 ARG A N 1
ATOM 1363 C CA . ARG A 1 175 ? -18.665 -22.942 -4.714 1.00 88.50 175 ARG A CA 1
ATOM 1364 C C . ARG A 1 175 ? -18.004 -21.580 -4.854 1.00 88.50 175 ARG A C 1
ATOM 1366 O O . ARG A 1 175 ? -16.803 -21.442 -4.640 1.00 88.50 175 ARG A O 1
ATOM 1373 N N . VAL A 1 176 ? -18.813 -20.569 -5.140 1.00 87.69 176 VAL A N 1
ATOM 1374 C CA . VAL A 1 176 ? -18.375 -19.175 -5.053 1.00 87.69 176 VAL A CA 1
ATOM 1375 C C . VAL A 1 176 ? -17.985 -18.873 -3.591 1.00 87.69 176 VAL A C 1
ATOM 1377 O O . VAL A 1 176 ? -18.664 -19.355 -2.670 1.00 87.69 176 VAL A O 1
ATOM 1380 N N . PRO A 1 177 ? -16.884 -18.137 -3.345 1.00 90.12 177 PRO A N 1
ATOM 1381 C CA . PRO A 1 177 ? -16.560 -17.632 -2.016 1.00 90.12 177 PRO A CA 1
ATOM 1382 C C . PRO A 1 177 ? -17.725 -16.840 -1.429 1.00 90.12 177 PRO A C 1
ATOM 1384 O O . PRO A 1 177 ? -18.430 -16.126 -2.141 1.00 90.12 177 PRO A O 1
ATOM 1387 N N . THR A 1 178 ? -17.909 -16.945 -0.121 1.00 92.75 178 THR A N 1
ATOM 1388 C CA . THR A 1 178 ? -18.772 -16.011 0.604 1.00 92.75 178 THR A CA 1
ATOM 1389 C C . THR A 1 178 ? -18.178 -14.604 0.549 1.00 92.75 178 THR A C 1
ATOM 1391 O O . THR A 1 178 ? -16.992 -14.418 0.254 1.00 92.75 178 THR A O 1
ATOM 1394 N N . ARG A 1 179 ? -19.006 -13.603 0.854 1.00 94.00 179 ARG A N 1
ATOM 1395 C CA . ARG A 1 179 ? -18.573 -12.207 0.961 1.00 94.00 179 ARG A CA 1
ATOM 1396 C C . ARG A 1 179 ? -17.408 -12.072 1.944 1.00 94.00 179 ARG A C 1
ATOM 1398 O O . ARG A 1 179 ? -16.418 -11.413 1.646 1.00 94.00 179 ARG A O 1
ATOM 1405 N N . GLU A 1 180 ? -17.518 -12.721 3.095 1.00 93.81 180 GLU A N 1
ATOM 1406 C CA . GLU A 1 180 ? -16.543 -12.659 4.180 1.00 93.81 180 GLU A CA 1
ATOM 1407 C C . GLU A 1 180 ? -15.213 -13.301 3.766 1.00 93.81 180 GLU A C 1
ATOM 1409 O O . GLU A 1 180 ? -14.161 -12.688 3.941 1.00 93.81 180 GLU A O 1
ATOM 1414 N N . GLU A 1 181 ? -15.256 -14.479 3.134 1.00 93.06 181 GLU A N 1
ATOM 1415 C CA . GLU A 1 181 ? -14.061 -15.154 2.604 1.00 93.06 181 GLU A CA 1
ATOM 1416 C C . GLU A 1 181 ? -13.358 -14.317 1.529 1.00 93.06 181 GLU A C 1
ATOM 1418 O O . GLU A 1 181 ? -12.128 -14.248 1.498 1.00 93.06 181 GLU A O 1
ATOM 1423 N N . PHE A 1 182 ? -14.124 -13.666 0.648 1.00 93.88 182 PHE A N 1
ATOM 1424 C CA . PHE A 1 182 ? -13.558 -12.784 -0.369 1.00 93.88 182 PHE A CA 1
ATOM 1425 C C . PHE A 1 182 ? -12.878 -11.562 0.254 1.00 93.88 182 PHE A C 1
ATOM 1427 O O . PHE A 1 182 ? -11.734 -11.265 -0.094 1.00 93.88 182 PHE A O 1
ATOM 1434 N N . ILE A 1 183 ? -13.543 -10.884 1.196 1.00 95.69 183 ILE A N 1
ATOM 1435 C CA . ILE A 1 183 ? -12.974 -9.730 1.904 1.00 95.69 183 ILE A CA 1
ATOM 1436 C C . ILE A 1 183 ? -11.687 -10.138 2.627 1.00 95.69 183 ILE A C 1
ATOM 1438 O O . ILE A 1 183 ? -10.684 -9.433 2.538 1.00 95.69 183 ILE A O 1
ATOM 1442 N N . GLU A 1 184 ? -11.676 -11.284 3.309 1.00 94.81 184 GLU A N 1
ATOM 1443 C CA . GLU A 1 184 ? -10.498 -11.774 4.027 1.00 94.81 184 GLU A CA 1
ATOM 1444 C C . GLU A 1 184 ? -9.327 -12.087 3.077 1.00 94.81 184 GLU A C 1
ATOM 1446 O O . GLU A 1 184 ? -8.175 -11.735 3.360 1.00 94.81 184 GLU A O 1
ATOM 1451 N N . ALA A 1 185 ? -9.607 -12.705 1.925 1.00 94.31 185 ALA A N 1
ATOM 1452 C CA . ALA A 1 185 ? -8.608 -12.956 0.889 1.00 94.31 185 ALA A CA 1
ATOM 1453 C C . ALA A 1 185 ? -8.057 -11.646 0.301 1.00 94.31 185 ALA A C 1
ATOM 1455 O O . ALA A 1 185 ? -6.849 -11.500 0.119 1.00 94.31 185 ALA A O 1
ATOM 1456 N N . GLU A 1 186 ? -8.917 -10.660 0.059 1.00 95.38 186 GLU A N 1
ATOM 1457 C CA . GLU A 1 186 ? -8.513 -9.370 -0.493 1.00 95.38 186 GLU A CA 1
ATOM 1458 C C . GLU A 1 186 ? -7.696 -8.536 0.511 1.00 95.38 186 GLU A C 1
ATOM 1460 O O . GLU A 1 186 ? -6.691 -7.928 0.135 1.00 95.38 186 GLU A O 1
ATOM 1465 N N . VAL A 1 187 ? -8.033 -8.585 1.807 1.00 96.69 187 VAL A N 1
ATOM 1466 C CA . VAL A 1 187 ? -7.207 -8.013 2.889 1.00 96.69 187 VAL A CA 1
ATOM 1467 C C . VAL A 1 187 ? -5.807 -8.639 2.888 1.00 96.69 187 VAL A C 1
ATOM 1469 O O . VAL A 1 187 ? -4.812 -7.912 2.994 1.00 96.69 187 VAL A O 1
ATOM 1472 N N . ARG A 1 188 ? -5.697 -9.969 2.730 1.00 96.56 188 ARG A N 1
ATOM 1473 C CA . ARG A 1 188 ? -4.400 -10.665 2.619 1.00 96.56 188 ARG A CA 1
ATOM 1474 C C . ARG A 1 188 ? -3.590 -10.168 1.425 1.00 96.56 188 ARG A C 1
ATOM 1476 O O . ARG A 1 188 ? -2.445 -9.749 1.616 1.00 96.56 188 ARG A O 1
ATOM 1483 N N . ARG A 1 189 ? -4.189 -10.145 0.226 1.00 95.81 189 ARG A N 1
ATOM 1484 C CA . ARG A 1 189 ? -3.522 -9.670 -1.000 1.00 95.81 189 ARG A CA 1
ATOM 1485 C C . ARG A 1 189 ? -3.023 -8.247 -0.837 1.00 95.81 189 ARG A C 1
ATOM 1487 O O . ARG A 1 189 ? -1.850 -7.973 -1.075 1.00 95.81 189 ARG A O 1
ATOM 1494 N N . ARG A 1 190 ? -3.892 -7.335 -0.399 1.00 96.75 190 ARG A N 1
ATOM 1495 C CA . ARG A 1 190 ? -3.544 -5.920 -0.222 1.00 96.75 190 ARG A CA 1
ATOM 1496 C C . ARG A 1 190 ? -2.442 -5.730 0.815 1.00 96.75 190 ARG A C 1
ATOM 1498 O O . ARG A 1 190 ? -1.546 -4.929 0.585 1.00 96.75 190 ARG A O 1
ATOM 1505 N N . THR A 1 191 ? -2.441 -6.508 1.899 1.00 97.38 191 THR A N 1
ATOM 1506 C CA . THR A 1 191 ? -1.356 -6.482 2.896 1.00 97.38 191 THR A CA 1
ATOM 1507 C C . THR A 1 191 ? -0.010 -6.877 2.274 1.00 97.38 191 THR A C 1
ATOM 1509 O O . THR A 1 191 ? 0.978 -6.158 2.439 1.00 97.38 191 THR A O 1
ATOM 1512 N N . ALA A 1 192 ? 0.032 -7.967 1.500 1.00 97.25 192 ALA A N 1
ATOM 1513 C CA . ALA A 1 192 ? 1.244 -8.404 0.804 1.00 97.25 192 ALA A CA 1
ATOM 1514 C C . ALA A 1 192 ? 1.698 -7.395 -0.273 1.00 97.25 192 ALA A C 1
ATOM 1516 O O . ALA A 1 192 ? 2.883 -7.064 -0.364 1.00 97.25 192 ALA A O 1
ATOM 1517 N N . TRP A 1 193 ? 0.763 -6.834 -1.046 1.00 96.88 193 TRP A N 1
ATOM 1518 C CA . TRP A 1 193 ? 1.053 -5.798 -2.043 1.00 96.88 193 TRP A CA 1
ATOM 1519 C C . TRP A 1 193 ? 1.567 -4.497 -1.423 1.00 96.88 193 TRP A C 1
ATOM 1521 O O . TRP A 1 193 ? 2.463 -3.868 -1.986 1.00 96.88 193 TRP A O 1
ATOM 1531 N N . THR A 1 194 ? 1.089 -4.109 -0.239 1.00 96.38 194 THR A N 1
ATOM 1532 C CA . THR A 1 194 ? 1.651 -2.963 0.486 1.00 96.38 194 THR A CA 1
ATOM 1533 C C . THR A 1 194 ? 3.100 -3.221 0.911 1.00 96.38 194 THR A C 1
ATOM 1535 O O . THR A 1 194 ? 3.931 -2.325 0.753 1.00 96.38 194 THR A O 1
ATOM 1538 N N . CYS A 1 195 ? 3.449 -4.433 1.365 1.00 96.31 195 CYS A N 1
ATOM 1539 C CA . CYS A 1 195 ? 4.853 -4.805 1.590 1.00 96.31 195 CYS A CA 1
ATOM 1540 C C . CYS A 1 195 ? 5.686 -4.658 0.307 1.00 96.31 195 CYS A C 1
ATOM 1542 O O . CYS A 1 195 ? 6.741 -4.025 0.337 1.00 96.31 195 CYS A O 1
ATOM 1544 N N . PHE A 1 196 ? 5.197 -5.177 -0.824 1.00 95.50 196 PHE A N 1
ATOM 1545 C CA . PHE A 1 196 ? 5.876 -5.073 -2.121 1.00 95.50 196 PHE A CA 1
ATOM 1546 C C . PHE A 1 196 ? 6.110 -3.614 -2.552 1.00 95.50 196 PHE A C 1
ATOM 1548 O O . PHE A 1 196 ? 7.218 -3.251 -2.956 1.00 95.50 196 PHE A O 1
ATOM 1555 N N . LEU A 1 197 ? 5.082 -2.767 -2.443 1.00 94.69 1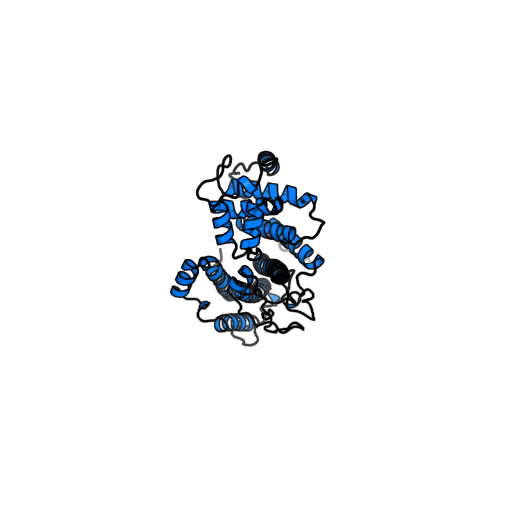97 LEU A N 1
ATOM 1556 C CA . LEU A 1 197 ? 5.149 -1.341 -2.765 1.00 94.69 197 LEU A CA 1
ATOM 1557 C C . LEU A 1 197 ? 6.199 -0.628 -1.906 1.00 94.69 197 LEU A C 1
ATOM 1559 O O . LEU A 1 197 ? 7.074 0.063 -2.430 1.00 94.69 197 LEU A O 1
ATOM 1563 N N . MET A 1 198 ? 6.130 -0.815 -0.588 1.00 93.25 198 MET A N 1
ATOM 1564 C CA . MET A 1 198 ? 7.024 -0.153 0.361 1.00 93.25 198 MET A CA 1
ATOM 1565 C C . MET A 1 198 ? 8.473 -0.629 0.215 1.00 93.25 198 MET A C 1
ATOM 1567 O O . MET A 1 198 ? 9.384 0.198 0.266 1.00 93.25 198 MET A O 1
ATOM 1571 N N . ASP A 1 199 ? 8.698 -1.921 -0.040 1.00 93.06 199 ASP A N 1
ATOM 1572 C CA . ASP A 1 199 ? 10.026 -2.490 -0.317 1.00 93.06 199 ASP A CA 1
ATOM 1573 C C . ASP A 1 199 ? 10.647 -1.896 -1.577 1.00 93.06 199 ASP A C 1
ATOM 1575 O O . ASP A 1 199 ? 11.832 -1.553 -1.588 1.00 93.06 199 ASP A O 1
ATOM 1579 N N . SER A 1 200 ? 9.837 -1.681 -2.616 1.00 91.00 200 SER A N 1
ATOM 1580 C CA . SER A 1 200 ? 10.300 -1.024 -3.835 1.00 91.00 200 SER A CA 1
ATOM 1581 C C . SER A 1 200 ? 10.732 0.427 -3.585 1.00 91.00 200 SER A C 1
ATOM 1583 O O . SER A 1 200 ? 11.795 0.861 -4.033 1.00 91.00 200 SER A O 1
ATOM 1585 N N . LEU A 1 201 ? 9.951 1.181 -2.811 1.00 89.44 201 LEU A N 1
ATOM 1586 C CA . LEU A 1 201 ? 10.215 2.600 -2.561 1.00 89.44 201 LEU A CA 1
ATOM 1587 C C . LEU A 1 201 ? 11.371 2.841 -1.583 1.00 89.44 201 LEU A C 1
ATOM 1589 O O . LEU A 1 201 ? 12.188 3.732 -1.807 1.00 89.44 201 LEU A O 1
ATOM 1593 N N . LEU A 1 202 ? 11.483 2.036 -0.523 1.00 87.19 202 LEU A N 1
ATOM 1594 C CA . LEU A 1 202 ? 12.520 2.194 0.504 1.00 87.19 202 LEU A CA 1
ATOM 1595 C C . LEU A 1 202 ? 13.889 1.627 0.093 1.00 87.19 202 LEU A C 1
ATOM 1597 O O . LEU A 1 202 ? 14.918 2.024 0.657 1.00 87.19 202 LEU A O 1
ATOM 1601 N N . SER A 1 203 ? 13.934 0.731 -0.895 1.00 79.88 203 SER A N 1
ATOM 1602 C CA . SER A 1 203 ? 15.191 0.147 -1.382 1.00 79.88 203 SER A CA 1
ATOM 1603 C C . SER A 1 203 ? 15.978 1.080 -2.311 1.00 79.88 203 SER A C 1
ATOM 1605 O O . SER A 1 203 ? 17.205 0.981 -2.384 1.00 79.88 203 SER A O 1
ATOM 1607 N N . GLY A 1 204 ? 15.312 2.032 -2.9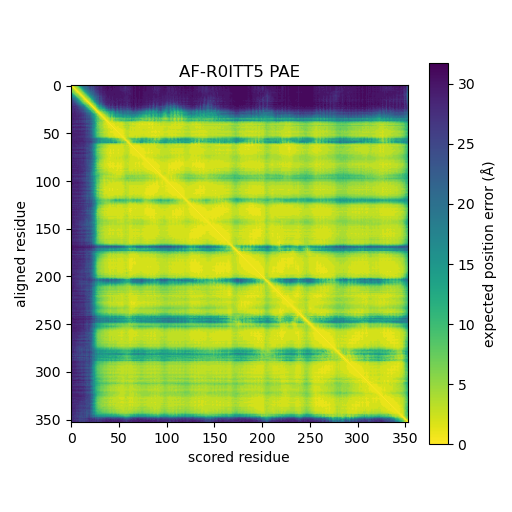74 1.00 64.12 204 GLY A N 1
ATOM 1608 C CA . GLY A 1 204 ? 15.878 2.730 -4.132 1.00 64.12 204 GLY A CA 1
ATOM 1609 C C . GLY A 1 204 ? 16.928 3.818 -3.889 1.00 64.12 204 GLY A C 1
ATOM 1610 O O . GLY A 1 204 ? 17.455 4.368 -4.847 1.00 64.12 204 GLY A O 1
ATOM 1611 N N . GLY A 1 205 ? 17.258 4.142 -2.635 1.00 62.69 205 GLY A N 1
ATOM 1612 C CA . GLY A 1 205 ? 18.160 5.261 -2.321 1.00 62.69 205 GLY A CA 1
ATOM 1613 C C . GLY A 1 205 ? 19.601 4.896 -1.951 1.00 62.69 205 GLY A C 1
ATOM 1614 O O . GLY A 1 205 ? 20.421 5.798 -1.819 1.00 62.69 205 GLY A O 1
ATOM 1615 N N . LYS A 1 206 ? 19.915 3.618 -1.693 1.00 66.50 206 LYS A N 1
ATOM 1616 C CA . LYS A 1 206 ? 21.229 3.205 -1.144 1.00 66.50 206 LYS A CA 1
ATOM 1617 C C . LYS A 1 206 ? 21.746 1.866 -1.686 1.00 66.50 206 LYS A C 1
ATOM 1619 O O . LYS A 1 206 ? 22.441 1.158 -0.965 1.00 66.50 206 LYS A O 1
ATOM 1624 N N . GLY A 1 207 ? 21.335 1.467 -2.892 1.00 65.62 207 GLY A N 1
ATOM 1625 C CA . GLY A 1 207 ? 21.741 0.181 -3.478 1.00 65.62 207 GLY A CA 1
ATOM 1626 C C . GLY A 1 207 ? 21.288 -1.048 -2.680 1.00 65.62 207 GLY A C 1
ATOM 1627 O O . GLY A 1 207 ? 21.901 -2.109 -2.769 1.00 65.62 207 GLY A O 1
ATOM 1628 N N . ARG A 1 208 ? 20.229 -0.926 -1.867 1.00 78.12 208 ARG A N 1
ATOM 1629 C CA . ARG A 1 208 ? 19.727 -2.058 -1.081 1.00 78.12 208 ARG A CA 1
ATOM 1630 C C . ARG A 1 208 ? 18.990 -3.029 -1.993 1.00 78.12 208 ARG A C 1
ATOM 1632 O O . ARG A 1 208 ? 18.176 -2.619 -2.820 1.00 78.12 208 ARG A O 1
ATOM 1639 N N . LYS A 1 209 ? 19.246 -4.324 -1.812 1.00 78.62 209 LYS A N 1
ATOM 1640 C CA . LYS A 1 209 ? 18.495 -5.370 -2.505 1.00 78.62 209 LYS A CA 1
ATOM 1641 C C . LYS A 1 209 ? 17.070 -5.419 -1.946 1.00 78.62 209 LYS A C 1
ATOM 1643 O O . LYS A 1 209 ? 16.888 -5.477 -0.733 1.00 78.62 209 LYS A O 1
ATOM 1648 N N . ARG A 1 210 ? 16.088 -5.417 -2.847 1.00 86.25 210 ARG A N 1
ATOM 1649 C CA . ARG A 1 210 ? 14.680 -5.681 -2.525 1.00 86.25 210 ARG A CA 1
ATOM 1650 C C . ARG A 1 210 ? 14.517 -7.082 -1.941 1.00 86.25 210 ARG A C 1
ATOM 1652 O O . ARG A 1 210 ? 15.148 -8.016 -2.439 1.00 86.25 210 ARG A O 1
ATOM 1659 N N . SER A 1 211 ? 13.663 -7.208 -0.932 1.00 89.69 211 SER A N 1
ATOM 1660 C CA . SER A 1 211 ? 13.354 -8.501 -0.313 1.00 89.69 211 SER A CA 1
ATOM 1661 C C . SER A 1 211 ? 12.265 -9.249 -1.078 1.00 89.69 211 SER A C 1
ATOM 1663 O O . SER A 1 211 ? 12.369 -10.459 -1.218 1.00 89.69 211 SER A O 1
ATOM 1665 N N . LEU A 1 212 ? 11.264 -8.533 -1.607 1.00 92.12 212 LEU A N 1
ATOM 1666 C CA . LEU A 1 212 ? 10.178 -9.108 -2.406 1.00 92.12 212 LEU A CA 1
ATOM 1667 C C . LEU A 1 212 ? 10.381 -8.772 -3.883 1.00 92.12 212 LEU A C 1
ATOM 1669 O O . LEU A 1 212 ? 10.439 -7.597 -4.263 1.00 92.12 212 LEU A O 1
ATOM 1673 N N . THR A 1 213 ? 10.464 -9.792 -4.731 1.00 91.50 213 THR A N 1
ATOM 1674 C CA . THR A 1 213 ? 10.521 -9.657 -6.189 1.00 91.50 213 THR A CA 1
ATOM 1675 C C . THR A 1 213 ? 9.148 -9.871 -6.822 1.00 91.50 213 THR A C 1
ATOM 1677 O O . THR A 1 213 ? 8.221 -10.361 -6.189 1.00 91.50 213 THR A O 1
ATOM 1680 N N . ALA A 1 214 ? 9.002 -9.504 -8.099 1.00 91.88 214 ALA A N 1
ATOM 1681 C CA . ALA A 1 214 ? 7.778 -9.772 -8.856 1.00 91.88 214 ALA A CA 1
ATOM 1682 C C . ALA A 1 214 ? 7.435 -11.271 -8.917 1.00 91.88 214 ALA A C 1
ATOM 1684 O O . ALA A 1 214 ? 6.262 -11.622 -8.886 1.00 91.88 214 ALA A O 1
ATOM 1685 N N . ALA A 1 215 ? 8.452 -12.139 -8.976 1.00 91.31 215 ALA A N 1
ATOM 1686 C CA . ALA A 1 215 ? 8.272 -13.586 -9.063 1.00 91.31 215 ALA A CA 1
ATOM 1687 C C . ALA A 1 215 ? 7.769 -14.205 -7.749 1.00 91.31 215 ALA A C 1
ATOM 1689 O O . ALA A 1 215 ? 7.093 -15.230 -7.783 1.00 91.31 215 ALA A O 1
ATOM 1690 N N . ASP A 1 216 ? 8.056 -13.568 -6.610 1.00 92.94 216 ASP A N 1
ATOM 1691 C CA . ASP A 1 216 ? 7.595 -14.033 -5.297 1.00 92.94 216 ASP A CA 1
ATOM 1692 C C . ASP A 1 216 ? 6.095 -13.757 -5.087 1.00 92.94 216 ASP A C 1
ATOM 1694 O O . ASP A 1 216 ? 5.445 -14.412 -4.273 1.00 92.94 216 ASP A O 1
ATOM 1698 N N . MET A 1 217 ? 5.532 -12.799 -5.835 1.00 95.38 217 MET A N 1
ATOM 1699 C CA . MET A 1 217 ? 4.150 -12.324 -5.715 1.00 95.38 217 MET A CA 1
ATOM 1700 C C . MET A 1 217 ? 3.194 -13.119 -6.613 1.00 95.38 217 MET A C 1
ATOM 1702 O O . MET A 1 217 ? 2.612 -12.587 -7.557 1.00 95.38 217 MET A O 1
ATOM 1706 N N . SER A 1 218 ? 2.993 -14.397 -6.299 1.00 93.50 218 SER A N 1
ATOM 1707 C CA . SER A 1 218 ? 2.071 -15.298 -7.015 1.00 93.50 218 SER A CA 1
ATOM 1708 C C . SER A 1 218 ? 0.588 -15.110 -6.642 1.00 93.50 218 SER A C 1
ATOM 1710 O O . SER A 1 218 ? -0.173 -16.073 -6.522 1.00 93.50 218 SER A O 1
ATOM 1712 N N . ILE A 1 219 ? 0.179 -13.854 -6.458 1.00 94.06 219 ILE A N 1
ATOM 1713 C CA . ILE A 1 219 ? -1.176 -13.429 -6.088 1.00 94.06 219 ILE A CA 1
ATOM 1714 C C . ILE A 1 219 ? -1.757 -12.472 -7.123 1.00 94.06 219 ILE A C 1
ATOM 1716 O O . ILE A 1 219 ? -1.040 -11.823 -7.887 1.00 94.06 219 ILE A O 1
ATOM 1720 N N . GLN A 1 220 ? -3.080 -12.378 -7.135 1.00 94.50 220 GLN A N 1
ATOM 1721 C CA . GLN A 1 220 ? -3.813 -11.436 -7.967 1.00 94.50 220 GLN A CA 1
ATOM 1722 C C . GLN A 1 220 ? -3.521 -9.991 -7.541 1.00 94.50 220 GLN A C 1
ATOM 1724 O O . GLN A 1 220 ? -3.285 -9.712 -6.360 1.00 94.50 220 GLN A O 1
ATOM 1729 N N . LEU A 1 221 ? -3.541 -9.057 -8.494 1.00 95.81 221 LEU A N 1
ATOM 1730 C CA . LEU A 1 221 ? -3.507 -7.628 -8.183 1.00 95.81 221 LEU A CA 1
ATOM 1731 C C . LEU A 1 221 ? -4.766 -7.230 -7.392 1.00 95.81 221 LEU A C 1
ATOM 1733 O O . LEU A 1 221 ? -5.818 -7.833 -7.602 1.00 95.81 221 LEU A O 1
ATOM 1737 N N . PRO A 1 222 ? -4.700 -6.209 -6.518 1.00 95.25 222 PRO A N 1
ATOM 1738 C CA . PRO A 1 222 ? -5.875 -5.757 -5.781 1.00 95.25 222 PRO A CA 1
ATOM 1739 C C . PRO A 1 222 ? -7.023 -5.383 -6.722 1.00 95.25 222 PRO A C 1
ATOM 1741 O O . PRO A 1 222 ? -6.797 -4.730 -7.745 1.00 95.25 222 PRO A O 1
ATOM 1744 N N . CYS A 1 223 ? -8.240 -5.781 -6.362 1.00 94.38 223 CYS A N 1
ATOM 1745 C CA . CYS A 1 223 ? -9.448 -5.396 -7.093 1.00 94.38 223 CYS A CA 1
ATOM 1746 C C . CYS A 1 223 ? -9.774 -3.907 -6.917 1.00 94.38 223 CYS A C 1
ATOM 1748 O O . CYS A 1 223 ? -9.136 -3.197 -6.125 1.00 94.38 223 CYS A O 1
ATOM 1750 N N . GLU A 1 224 ? -10.768 -3.428 -7.662 1.00 93.12 224 GLU A N 1
ATOM 1751 C CA . GLU A 1 224 ? -11.291 -2.077 -7.483 1.00 93.12 224 GLU A CA 1
ATOM 1752 C C . GLU A 1 224 ? -11.830 -1.841 -6.066 1.00 93.12 224 GLU A C 1
ATOM 1754 O O . GLU A 1 224 ? -12.143 -2.761 -5.302 1.00 93.12 224 GLU A O 1
ATOM 1759 N N . ARG A 1 225 ? -11.873 -0.566 -5.669 1.00 91.62 225 ARG A N 1
ATOM 1760 C CA . ARG A 1 225 ? -12.272 -0.183 -4.307 1.00 91.62 225 ARG A CA 1
ATOM 1761 C C . ARG A 1 225 ? -13.706 -0.613 -4.009 1.00 91.62 225 ARG A C 1
ATOM 1763 O O . ARG A 1 225 ? -13.982 -1.057 -2.899 1.00 91.62 225 ARG A O 1
ATOM 1770 N N . GLU A 1 226 ? -14.593 -0.462 -4.979 1.00 93.12 226 GLU A N 1
ATOM 1771 C CA . GLU A 1 226 ? -16.018 -0.746 -4.867 1.00 93.12 226 GLU A CA 1
ATOM 1772 C C . GLU A 1 226 ? -16.244 -2.243 -4.632 1.00 93.12 226 GLU A C 1
ATOM 1774 O O . GLU A 1 226 ? -16.881 -2.607 -3.643 1.00 93.12 226 GLU A O 1
ATOM 1779 N N . ASP A 1 227 ? -15.622 -3.104 -5.445 1.00 95.00 227 ASP A N 1
ATOM 1780 C CA . ASP A 1 227 ? -15.687 -4.563 -5.285 1.00 95.00 227 ASP A CA 1
ATOM 1781 C C . ASP A 1 227 ? -15.216 -4.994 -3.891 1.00 95.00 227 ASP A C 1
ATOM 1783 O O . ASP A 1 227 ? -15.850 -5.824 -3.237 1.00 95.00 227 ASP A O 1
ATOM 1787 N N . PHE A 1 228 ? -14.131 -4.388 -3.394 1.00 95.19 228 PHE A N 1
ATOM 1788 C CA . PHE A 1 228 ? -13.625 -4.674 -2.056 1.00 95.19 228 PHE A CA 1
ATOM 1789 C C . PHE A 1 228 ? -14.608 -4.251 -0.958 1.00 95.19 228 PHE A C 1
ATOM 1791 O O . PHE A 1 228 ? -14.845 -5.028 -0.040 1.00 95.19 228 PHE A O 1
ATOM 1798 N N . VAL A 1 229 ? -15.189 -3.048 -1.053 1.00 94.69 229 VAL A N 1
ATOM 1799 C CA . VAL A 1 229 ? -16.110 -2.478 -0.049 1.00 94.69 229 VAL A CA 1
ATOM 1800 C C . VAL A 1 229 ? -17.446 -3.225 0.015 1.00 94.69 229 VAL A C 1
ATOM 1802 O O . VAL A 1 229 ? -17.997 -3.411 1.101 1.00 94.69 229 VAL A O 1
ATOM 1805 N N . PHE A 1 230 ? -17.984 -3.647 -1.129 1.00 95.94 230 PHE A N 1
ATOM 1806 C CA . PHE A 1 230 ? -19.231 -4.419 -1.190 1.00 95.94 230 PHE A CA 1
ATOM 1807 C C . PHE A 1 230 ? -19.004 -5.931 -1.036 1.00 95.94 230 PHE A C 1
ATOM 1809 O O . PHE A 1 230 ? -19.962 -6.699 -0.873 1.00 95.94 230 PHE A O 1
ATOM 1816 N N . GLY A 1 231 ? -17.735 -6.348 -1.035 1.00 94.94 231 GLY A N 1
ATOM 1817 C CA . GLY A 1 231 ? -17.304 -7.732 -0.935 1.00 94.94 231 GLY A CA 1
ATOM 1818 C C . GLY A 1 231 ? -17.830 -8.579 -2.089 1.00 94.94 231 GLY A C 1
ATOM 1819 O O . GLY A 1 231 ? -18.390 -9.651 -1.861 1.00 94.94 231 GLY A O 1
ATOM 1820 N N . GLU A 1 232 ? -17.696 -8.068 -3.313 1.00 94.31 232 GLU A N 1
ATOM 1821 C CA . GLU A 1 232 ? -18.095 -8.749 -4.542 1.00 94.31 232 GLU A CA 1
ATOM 1822 C C . GLU A 1 232 ? -16.947 -9.618 -5.071 1.00 94.31 232 GLU A C 1
ATOM 1824 O O . GLU A 1 232 ? -15.928 -9.078 -5.502 1.00 94.31 232 GLU A O 1
ATOM 1829 N N . PRO A 1 233 ? -17.080 -10.957 -5.094 1.00 92.06 233 PRO A N 1
ATOM 1830 C CA . PRO A 1 233 ? -16.000 -11.816 -5.555 1.00 92.06 233 PRO A CA 1
ATOM 1831 C C . PRO A 1 233 ? -15.649 -11.576 -7.027 1.00 92.06 233 PRO A C 1
ATOM 1833 O O . PRO A 1 233 ? -16.442 -11.873 -7.923 1.00 92.06 233 PRO A O 1
ATOM 1836 N N . LYS A 1 234 ? -14.429 -11.090 -7.275 1.00 91.25 234 LYS A N 1
ATOM 1837 C CA . LYS A 1 234 ? -13.853 -10.914 -8.616 1.00 91.25 234 LYS A CA 1
ATOM 1838 C C . LYS A 1 234 ? -12.516 -11.629 -8.751 1.00 91.25 234 LYS A C 1
ATOM 1840 O O . LYS A 1 234 ? -11.801 -11.827 -7.767 1.00 91.25 234 LYS A O 1
ATOM 1845 N N . CYS A 1 235 ? -12.170 -11.973 -9.988 1.00 91.50 235 CYS A N 1
ATOM 1846 C CA . CYS A 1 235 ? -10.837 -12.426 -10.360 1.00 91.50 235 CYS A CA 1
ATOM 1847 C C . CYS A 1 235 ? -10.102 -11.334 -11.144 1.00 91.50 235 CYS A C 1
ATOM 1849 O O . CYS A 1 235 ? -10.605 -10.856 -12.159 1.00 91.50 235 CYS A O 1
ATOM 1851 N N . THR A 1 236 ? -8.907 -10.966 -10.701 1.00 93.88 236 THR A N 1
ATOM 1852 C CA . THR A 1 236 ? -8.060 -9.934 -11.314 1.00 93.88 236 THR A CA 1
ATOM 1853 C C . THR A 1 236 ? -6.761 -10.544 -11.855 1.00 93.88 236 THR A C 1
ATOM 1855 O O . THR A 1 236 ? -6.350 -11.632 -11.437 1.00 93.88 236 THR A O 1
ATOM 1858 N N . PRO A 1 237 ? -6.092 -9.885 -12.818 1.00 93.88 237 PRO A N 1
ATOM 1859 C CA . PRO A 1 237 ? -4.812 -10.359 -13.335 1.00 93.88 237 PRO A CA 1
ATOM 1860 C C . PRO A 1 237 ? -3.702 -10.297 -12.275 1.00 93.88 237 PRO A C 1
ATOM 1862 O O . PRO A 1 237 ? -3.750 -9.503 -11.334 1.00 93.88 237 PRO A O 1
ATOM 1865 N N . GLN A 1 238 ? -2.660 -11.102 -12.462 1.00 93.75 238 GLN A N 1
ATOM 1866 C CA . GLN A 1 238 ? -1.398 -10.997 -11.732 1.00 93.75 238 GLN A CA 1
ATOM 1867 C C . GLN A 1 238 ? -0.526 -9.867 -12.307 1.00 93.75 238 GLN A C 1
ATOM 1869 O O . GLN A 1 238 ? -0.879 -9.186 -13.279 1.00 93.75 238 GLN A O 1
ATOM 1874 N N . LEU A 1 239 ? 0.636 -9.643 -11.690 1.00 93.19 239 LEU A N 1
ATOM 1875 C CA . LEU A 1 239 ? 1.557 -8.572 -12.076 1.00 93.19 239 LEU A CA 1
ATOM 1876 C C . LEU A 1 239 ? 2.103 -8.723 -13.506 1.00 93.19 239 LEU A C 1
ATOM 1878 O O . LEU A 1 239 ? 2.360 -7.717 -14.162 1.00 93.19 239 LEU A O 1
ATOM 1882 N N . ASP A 1 240 ? 2.248 -9.957 -13.988 1.00 89.12 240 ASP A N 1
ATOM 1883 C CA . ASP A 1 240 ? 2.704 -10.307 -15.340 1.00 89.12 240 ASP A CA 1
ATOM 1884 C C . ASP A 1 240 ? 1.574 -10.315 -16.390 1.00 89.12 240 ASP A C 1
ATOM 1886 O O . ASP A 1 240 ? 1.773 -10.765 -17.515 1.00 89.12 240 ASP A O 1
ATOM 1890 N N . ASN A 1 241 ? 0.390 -9.806 -16.030 1.00 87.38 241 ASN A N 1
ATOM 1891 C CA . ASN A 1 241 ? -0.846 -9.846 -16.816 1.00 87.38 241 ASN A CA 1
ATOM 1892 C C . ASN A 1 241 ? -1.437 -11.247 -17.026 1.00 87.38 241 ASN A C 1
ATOM 1894 O O . ASN A 1 241 ? -2.459 -11.363 -17.704 1.00 87.38 241 ASN A O 1
ATOM 1898 N N . THR A 1 242 ? -0.867 -12.304 -16.442 1.00 86.44 242 THR A N 1
ATOM 1899 C CA . THR A 1 242 ? -1.508 -13.618 -16.481 1.00 86.44 242 THR A CA 1
ATOM 1900 C C . THR A 1 242 ? -2.740 -13.618 -15.586 1.00 86.44 242 THR A C 1
ATOM 1902 O O . THR A 1 242 ? -2.761 -13.016 -14.511 1.00 86.44 242 THR A O 1
ATOM 1905 N N . GLN A 1 243 ? -3.794 -14.300 -16.025 1.00 81.38 243 GLN A N 1
ATOM 1906 C CA . GLN A 1 243 ? -5.001 -14.479 -15.233 1.00 81.38 243 GLN A CA 1
ATOM 1907 C C . GLN A 1 243 ? -5.184 -15.964 -14.950 1.00 81.38 243 GLN A C 1
ATOM 1909 O O . GLN A 1 243 ? -5.426 -16.765 -15.852 1.00 81.38 243 GLN A O 1
ATOM 1914 N N . ARG A 1 244 ? -5.036 -16.342 -13.680 1.00 80.12 244 ARG A N 1
ATOM 1915 C CA . ARG A 1 244 ? -5.248 -17.717 -13.229 1.00 80.12 244 ARG A CA 1
ATOM 1916 C C . ARG A 1 244 ? -6.640 -17.814 -12.631 1.00 80.12 244 ARG A C 1
ATOM 1918 O O . ARG A 1 244 ? -6.846 -17.444 -11.479 1.00 80.12 244 ARG A O 1
ATOM 1925 N N . MET A 1 245 ? -7.584 -18.283 -13.440 1.00 73.75 245 MET A N 1
ATOM 1926 C CA . MET A 1 245 ? -8.963 -18.460 -13.000 1.00 73.75 245 MET A CA 1
ATOM 1927 C C . MET A 1 245 ? -9.046 -19.526 -11.899 1.00 73.75 245 MET A C 1
ATOM 1929 O O . MET A 1 245 ? -8.423 -20.586 -12.030 1.00 73.75 245 MET A O 1
ATOM 1933 N N . PRO A 1 246 ? -9.817 -19.282 -10.826 1.00 73.94 246 PRO A N 1
ATOM 1934 C CA . PRO A 1 246 ? -10.121 -20.329 -9.867 1.00 73.94 246 PRO A CA 1
ATOM 1935 C C . PRO A 1 246 ? -10.952 -21.453 -10.511 1.00 73.94 246 PRO A C 1
ATOM 1937 O O . PRO A 1 246 ? -11.584 -21.239 -11.546 1.00 73.94 246 PRO A O 1
ATOM 1940 N N . PRO A 1 247 ? -11.001 -22.649 -9.886 1.00 73.88 247 PRO A N 1
ATOM 1941 C CA . PRO A 1 247 ? -11.815 -23.769 -10.371 1.00 73.88 247 PRO A CA 1
ATOM 1942 C C . PRO A 1 247 ? -13.300 -23.421 -10.541 1.00 73.88 247 PRO A C 1
ATOM 1944 O O . PRO A 1 247 ? -13.970 -23.960 -11.416 1.00 73.88 247 PRO A O 1
ATOM 1947 N N . VAL A 1 248 ? -13.801 -22.495 -9.721 1.00 78.69 248 VAL A N 1
ATOM 1948 C CA . VAL A 1 248 ? -15.118 -21.882 -9.887 1.00 78.69 248 VAL A CA 1
ATOM 1949 C C . VAL A 1 248 ? -14.943 -20.596 -10.678 1.00 78.69 248 VAL A C 1
ATOM 1951 O O . VAL A 1 248 ? -14.232 -19.700 -10.231 1.00 78.69 248 VAL A O 1
ATOM 1954 N N . ALA A 1 249 ? -15.598 -20.491 -11.834 1.00 79.00 249 ALA A N 1
ATOM 1955 C CA . ALA A 1 249 ? -15.540 -19.285 -12.650 1.00 79.00 249 ALA A CA 1
ATOM 1956 C C . ALA A 1 249 ? -16.107 -18.084 -11.874 1.00 79.00 249 ALA A C 1
ATOM 1958 O O . ALA A 1 249 ? -17.277 -18.074 -11.489 1.00 79.00 249 ALA A O 1
ATOM 1959 N N . LEU A 1 250 ? -15.264 -17.076 -11.651 1.00 84.44 250 LEU A N 1
ATOM 1960 C CA . LEU A 1 250 ? -15.653 -15.782 -11.094 1.00 84.44 250 LEU A CA 1
ATOM 1961 C C . LEU A 1 250 ? -15.694 -14.727 -12.206 1.00 84.44 250 LEU A C 1
ATOM 1963 O O . LEU A 1 250 ? -14.979 -14.866 -13.200 1.00 84.44 250 LEU A O 1
ATOM 1967 N N . PRO A 1 251 ? -16.481 -13.652 -12.054 1.00 88.44 251 PRO A N 1
ATOM 1968 C CA . PRO A 1 251 ? -16.394 -12.512 -12.953 1.00 88.44 251 PRO A CA 1
ATOM 1969 C C . PRO A 1 251 ? -14.980 -11.918 -12.952 1.00 88.44 251 PRO A C 1
ATOM 1971 O O . PRO A 1 251 ? -14.339 -11.816 -11.901 1.00 88.44 251 PRO A O 1
ATOM 1974 N N . VAL A 1 252 ? -14.507 -11.500 -14.125 1.00 89.25 252 VAL A N 1
ATOM 1975 C CA . VAL A 1 252 ? -13.252 -10.750 -14.237 1.00 89.25 252 VAL A CA 1
ATOM 1976 C C . VAL A 1 252 ? -13.473 -9.347 -13.673 1.00 89.25 252 VAL A C 1
ATOM 1978 O O . VAL A 1 252 ? -14.399 -8.656 -14.091 1.00 89.25 252 VAL A O 1
ATOM 1981 N N . GLY A 1 253 ? -12.657 -8.961 -12.695 1.00 87.12 253 GLY A N 1
ATOM 1982 C CA . GLY A 1 253 ? -12.684 -7.635 -12.083 1.00 87.12 253 GLY A CA 1
ATOM 1983 C C . GLY A 1 253 ? -11.812 -6.646 -12.844 1.00 87.12 253 GLY A C 1
ATOM 1984 O O . GLY A 1 253 ? -10.758 -7.011 -13.374 1.00 87.12 253 GLY A O 1
ATOM 1985 N N . GLU A 1 254 ? -12.236 -5.385 -12.861 1.00 88.88 254 GLU A N 1
ATOM 1986 C CA . GLU A 1 254 ? -11.366 -4.287 -13.276 1.00 88.88 254 GLU A CA 1
ATOM 1987 C C . GLU A 1 254 ? -10.267 -4.061 -12.223 1.00 88.88 254 GLU A C 1
ATOM 1989 O O . GLU A 1 254 ? -10.378 -4.470 -11.062 1.00 88.88 254 GLU A O 1
ATOM 1994 N N . ILE A 1 255 ? -9.170 -3.432 -12.646 1.00 92.56 255 ILE A N 1
ATOM 1995 C CA . ILE A 1 255 ? -8.070 -3.055 -11.759 1.00 92.56 255 ILE A CA 1
ATOM 1996 C C . ILE A 1 255 ? -7.948 -1.535 -11.687 1.00 92.56 255 ILE A C 1
ATOM 1998 O O . ILE A 1 255 ? -7.946 -0.853 -12.711 1.00 92.56 255 ILE A O 1
ATOM 2002 N N . GLY A 1 256 ? -7.782 -1.027 -10.468 1.00 92.94 256 GLY A N 1
ATOM 2003 C CA . GLY A 1 256 ? -7.770 0.409 -10.202 1.00 92.94 256 GLY A CA 1
ATOM 2004 C C . GLY A 1 256 ? -6.411 1.008 -9.902 1.00 92.94 256 GLY A C 1
ATOM 2005 O O . GLY A 1 256 ? -5.356 0.391 -10.077 1.00 92.94 256 GLY A O 1
ATOM 2006 N N . ILE A 1 257 ? -6.450 2.232 -9.367 1.00 94.56 257 ILE A N 1
ATOM 2007 C CA . ILE A 1 257 ? -5.272 3.043 -9.009 1.00 94.56 257 ILE A CA 1
ATOM 2008 C C . ILE A 1 257 ? -4.255 2.237 -8.190 1.00 94.56 257 ILE A C 1
ATOM 2010 O O . ILE A 1 257 ? -3.050 2.322 -8.427 1.00 94.56 257 ILE A O 1
ATOM 2014 N N . ILE A 1 258 ? -4.724 1.436 -7.227 1.00 93.81 258 ILE A N 1
ATOM 2015 C CA . ILE A 1 258 ? -3.856 0.653 -6.336 1.00 93.81 258 ILE A CA 1
ATOM 2016 C C . ILE A 1 258 ? -3.078 -0.402 -7.131 1.00 93.81 258 ILE A C 1
ATOM 2018 O O . ILE A 1 258 ? -1.860 -0.495 -6.995 1.00 93.81 258 ILE A O 1
ATOM 2022 N N . ALA A 1 259 ? -3.749 -1.163 -7.994 1.00 95.31 259 ALA A N 1
ATOM 2023 C CA . ALA A 1 259 ? -3.118 -2.186 -8.823 1.00 95.31 259 ALA A CA 1
ATOM 2024 C C . ALA A 1 259 ? -2.136 -1.582 -9.840 1.00 95.31 259 ALA A C 1
ATOM 2026 O O . ALA A 1 259 ? -1.007 -2.062 -9.978 1.00 95.31 259 ALA A O 1
ATOM 2027 N N . TYR A 1 260 ? -2.510 -0.480 -10.498 1.00 96.44 260 TYR A N 1
ATOM 2028 C CA . TYR A 1 260 ? -1.604 0.238 -11.398 1.00 96.44 260 TYR A CA 1
ATOM 2029 C C . TYR A 1 260 ? -0.403 0.849 -10.666 1.00 96.44 260 TYR A C 1
ATOM 2031 O O . TYR A 1 260 ? 0.698 0.865 -11.223 1.00 96.44 260 TYR A O 1
ATOM 2039 N N . SER A 1 261 ? -0.568 1.251 -9.401 1.00 95.75 261 SER A N 1
ATOM 2040 C CA . SER A 1 261 ? 0.544 1.664 -8.536 1.00 95.75 261 SER A CA 1
ATOM 2041 C C . SER A 1 261 ? 1.513 0.512 -8.261 1.00 95.75 261 SER A C 1
ATOM 2043 O O . SER A 1 261 ? 2.718 0.746 -8.237 1.00 95.75 261 SER A O 1
ATOM 2045 N N . MET A 1 262 ? 1.038 -0.734 -8.120 1.00 95.69 262 MET A N 1
ATOM 2046 C CA . MET A 1 262 ? 1.921 -1.906 -7.976 1.00 95.69 262 MET A CA 1
ATOM 2047 C C . MET A 1 262 ? 2.741 -2.158 -9.243 1.00 95.69 262 MET A C 1
ATOM 2049 O O . MET A 1 262 ? 3.939 -2.438 -9.159 1.00 95.69 262 MET A O 1
ATOM 2053 N N . ARG A 1 263 ? 2.128 -1.994 -10.423 1.00 96.56 263 ARG A N 1
ATOM 2054 C CA . ARG A 1 263 ? 2.837 -2.079 -11.711 1.00 96.56 263 ARG A CA 1
ATOM 2055 C C . ARG A 1 263 ? 3.903 -0.991 -11.842 1.00 96.56 263 ARG A C 1
ATOM 2057 O O . ARG A 1 263 ? 5.050 -1.306 -12.153 1.00 96.56 263 ARG A O 1
ATOM 2064 N N . ALA A 1 264 ? 3.564 0.258 -11.520 1.00 96.38 264 ALA A N 1
ATOM 2065 C CA . ALA A 1 264 ? 4.523 1.364 -11.512 1.00 96.38 264 ALA A CA 1
ATOM 2066 C C . ALA A 1 264 ? 5.660 1.120 -10.503 1.00 96.38 264 ALA A C 1
ATOM 2068 O O . ALA A 1 264 ? 6.834 1.296 -10.824 1.00 96.38 264 ALA A O 1
ATOM 2069 N N . ALA A 1 265 ? 5.330 0.644 -9.299 1.00 94.75 265 ALA A N 1
ATOM 2070 C CA . ALA A 1 265 ? 6.305 0.319 -8.264 1.00 94.75 265 ALA A CA 1
ATOM 2071 C C . ALA A 1 265 ? 7.235 -0.831 -8.672 1.00 94.75 265 ALA A C 1
ATOM 2073 O O . ALA A 1 265 ? 8.403 -0.834 -8.284 1.00 94.75 265 ALA A O 1
ATOM 2074 N N . ASN A 1 266 ? 6.761 -1.799 -9.460 1.00 95.38 266 ASN A N 1
ATOM 2075 C CA . ASN A 1 266 ? 7.610 -2.853 -10.009 1.00 95.38 266 ASN A CA 1
ATOM 2076 C C . ASN A 1 266 ? 8.691 -2.273 -10.935 1.00 95.38 266 ASN A C 1
ATOM 2078 O O . ASN A 1 266 ? 9.872 -2.575 -10.756 1.00 95.38 266 ASN A O 1
ATOM 2082 N N . ILE A 1 267 ? 8.295 -1.392 -11.860 1.00 95.62 267 ILE A N 1
ATOM 2083 C CA . ILE A 1 267 ? 9.216 -0.714 -12.785 1.00 95.62 267 ILE A CA 1
ATOM 2084 C C . ILE A 1 267 ? 10.192 0.170 -12.003 1.00 95.62 267 ILE A C 1
ATOM 2086 O O . ILE A 1 267 ? 11.402 0.059 -12.195 1.00 95.62 267 ILE A O 1
ATOM 2090 N N . TRP A 1 268 ? 9.697 0.958 -11.042 1.00 94.75 268 TRP A N 1
ATOM 2091 C CA . TRP A 1 268 ? 10.540 1.754 -10.146 1.00 94.75 268 TRP A CA 1
ATOM 2092 C C . TRP A 1 268 ? 11.617 0.906 -9.462 1.00 94.75 268 TRP A C 1
ATOM 2094 O O . TRP A 1 268 ? 12.776 1.304 -9.410 1.00 94.75 268 TRP A O 1
ATOM 2104 N N . GLY A 1 269 ? 11.275 -0.291 -8.981 1.00 92.12 269 GLY A N 1
ATOM 2105 C CA . GLY A 1 269 ? 12.242 -1.178 -8.338 1.00 92.12 269 GLY A CA 1
ATOM 2106 C C . GLY A 1 269 ? 13.382 -1.608 -9.269 1.00 92.12 269 GLY A C 1
ATOM 2107 O O . GLY A 1 269 ? 14.516 -1.773 -8.811 1.00 92.12 269 GLY A O 1
ATOM 2108 N N . LYS A 1 270 ? 13.106 -1.764 -10.572 1.00 92.31 270 LYS A N 1
ATOM 2109 C CA . LYS A 1 270 ? 14.127 -2.028 -11.597 1.00 92.31 270 LYS A CA 1
ATOM 2110 C C . LYS A 1 270 ? 14.962 -0.777 -11.878 1.00 92.31 270 LYS A C 1
ATOM 2112 O O . LYS A 1 270 ? 16.187 -0.856 -11.846 1.00 92.31 270 LYS A O 1
ATOM 2117 N N . VAL A 1 271 ? 14.309 0.375 -12.058 1.00 93.06 271 VAL A N 1
ATOM 2118 C CA . VAL A 1 271 ? 14.963 1.678 -12.270 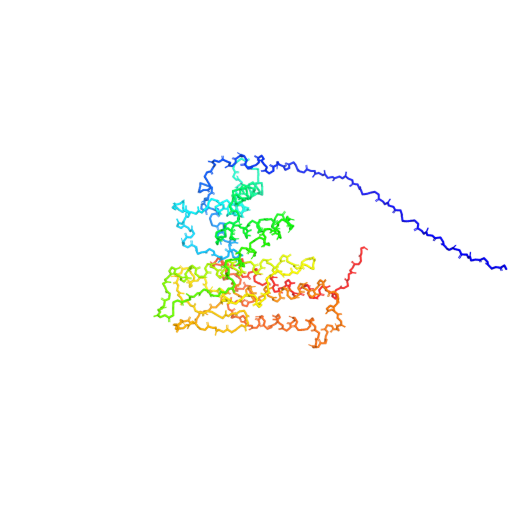1.00 93.06 271 VAL A CA 1
ATOM 2119 C C . VAL A 1 271 ? 15.908 2.019 -11.129 1.00 93.06 271 VAL A C 1
ATOM 2121 O O . VAL A 1 271 ? 17.054 2.383 -11.359 1.00 93.06 271 VAL A O 1
ATOM 2124 N N . ALA A 1 272 ? 15.462 1.857 -9.891 1.00 90.31 272 ALA A N 1
ATOM 2125 C CA . ALA A 1 272 ? 16.255 2.163 -8.718 1.00 90.31 272 ALA A CA 1
ATOM 2126 C C . ALA A 1 272 ? 17.489 1.254 -8.594 1.00 90.31 272 ALA A C 1
ATOM 2128 O O . ALA A 1 272 ? 18.575 1.720 -8.249 1.00 90.31 272 ALA A O 1
ATOM 2129 N N . ARG A 1 273 ? 17.343 -0.038 -8.921 1.00 89.31 273 ARG A N 1
ATOM 2130 C CA . ARG A 1 273 ? 18.468 -0.981 -8.980 1.00 89.31 273 ARG A CA 1
ATOM 2131 C C . ARG A 1 273 ? 19.478 -0.573 -10.049 1.00 89.31 273 ARG A C 1
ATOM 2133 O O . ARG A 1 273 ? 20.669 -0.563 -9.762 1.00 89.31 273 ARG A O 1
ATOM 2140 N N . TRP A 1 274 ? 18.997 -0.234 -11.243 1.00 90.31 274 TRP A N 1
ATOM 2141 C CA . TRP A 1 274 ? 19.826 0.255 -12.341 1.00 90.31 274 TRP A CA 1
ATOM 2142 C C . TRP A 1 274 ? 20.554 1.554 -11.967 1.00 90.31 274 TRP A C 1
ATOM 2144 O O . TRP A 1 274 ? 21.766 1.657 -12.125 1.00 90.31 274 TRP A O 1
ATOM 2154 N N . ALA A 1 275 ? 19.853 2.514 -11.362 1.00 88.69 275 ALA A N 1
ATOM 2155 C CA . ALA A 1 275 ? 20.417 3.808 -10.987 1.00 88.69 275 ALA A CA 1
ATOM 2156 C C . ALA A 1 275 ? 21.534 3.695 -9.933 1.00 88.69 275 ALA A C 1
ATOM 2158 O O . ALA A 1 275 ? 22.467 4.495 -9.942 1.00 88.69 275 ALA A O 1
ATOM 2159 N N . CYS A 1 276 ? 21.444 2.711 -9.031 1.00 84.69 276 CYS A N 1
ATOM 2160 C CA . CYS A 1 276 ? 22.434 2.462 -7.978 1.00 84.69 276 CYS A CA 1
ATOM 2161 C C . CYS A 1 276 ? 23.586 1.529 -8.386 1.00 84.69 276 CYS A C 1
ATOM 2163 O O . CYS A 1 276 ? 24.470 1.310 -7.560 1.00 84.69 276 CYS A O 1
ATOM 2165 N N . ASN A 1 277 ? 23.574 0.945 -9.587 1.00 84.44 277 ASN A N 1
ATOM 2166 C CA . ASN A 1 277 ? 24.582 -0.027 -10.000 1.00 84.44 277 ASN A CA 1
ATOM 2167 C C . ASN A 1 277 ? 25.276 0.420 -11.294 1.00 84.44 277 ASN A C 1
ATOM 2169 O O . ASN A 1 277 ? 24.696 0.336 -12.376 1.00 84.44 277 ASN A O 1
ATOM 2173 N N . GLU A 1 278 ? 26.523 0.881 -11.172 1.00 80.06 278 GLU A N 1
ATOM 2174 C CA . GLU A 1 278 ? 27.336 1.311 -12.318 1.00 80.06 278 GLU A CA 1
ATOM 2175 C C . GLU A 1 278 ? 27.628 0.162 -13.292 1.00 80.06 278 GLU A C 1
ATOM 2177 O O . GLU A 1 278 ? 27.659 0.383 -14.500 1.00 80.06 278 GLU A O 1
ATOM 2182 N N . ASP A 1 279 ? 27.714 -1.080 -12.805 1.00 79.88 279 ASP A N 1
ATOM 2183 C CA . ASP A 1 279 ? 27.959 -2.255 -13.651 1.00 79.88 279 ASP A CA 1
ATOM 2184 C C . ASP A 1 279 ? 26.795 -2.537 -14.616 1.00 79.88 279 ASP A C 1
ATOM 2186 O O . ASP A 1 279 ? 26.948 -3.279 -15.582 1.00 79.88 279 ASP A O 1
ATOM 2190 N N . LEU A 1 280 ? 25.612 -1.954 -14.380 1.00 77.75 280 LEU A N 1
ATOM 2191 C CA . LEU A 1 280 ? 24.456 -2.071 -15.278 1.00 77.75 280 LEU A CA 1
ATOM 2192 C C . LEU A 1 280 ? 24.441 -0.995 -16.380 1.00 77.75 280 LEU A C 1
ATOM 2194 O O . LEU A 1 280 ? 23.552 -1.012 -17.235 1.00 77.75 280 LEU A O 1
ATOM 2198 N N . LYS A 1 281 ? 25.406 -0.065 -16.383 1.00 82.00 281 LYS A N 1
ATOM 2199 C CA . LYS A 1 281 ? 25.500 1.065 -17.324 1.00 82.00 281 LYS A CA 1
ATOM 2200 C C . LYS A 1 281 ? 26.610 0.854 -18.358 1.00 82.00 281 LYS A C 1
ATOM 2202 O O . LYS A 1 281 ? 27.407 1.745 -18.631 1.00 82.00 281 LYS A O 1
ATOM 2207 N N . THR A 1 282 ? 26.666 -0.344 -18.932 1.00 79.56 282 THR A N 1
ATOM 2208 C CA . THR A 1 282 ? 27.695 -0.737 -19.909 1.00 79.56 282 THR A CA 1
ATOM 2209 C C . THR A 1 282 ? 27.440 -0.196 -21.312 1.00 79.56 282 THR A C 1
ATOM 2211 O O . THR A 1 282 ? 28.377 -0.010 -22.083 1.00 79.56 282 THR A O 1
ATOM 2214 N N . GLU A 1 283 ? 26.175 0.036 -21.658 1.00 84.00 283 GLU A N 1
ATOM 2215 C CA . GLU A 1 283 ? 25.756 0.469 -22.989 1.00 84.00 283 GLU A CA 1
ATOM 2216 C C . GLU A 1 283 ? 25.304 1.929 -23.001 1.00 84.00 283 GLU A C 1
ATOM 2218 O O . GLU A 1 283 ? 24.811 2.471 -22.008 1.00 84.00 283 GLU A O 1
ATOM 2223 N N . LEU A 1 284 ? 25.440 2.558 -24.167 1.00 86.12 284 LEU A N 1
ATOM 2224 C CA . LEU A 1 284 ? 24.972 3.919 -24.399 1.00 86.12 284 LEU A CA 1
ATOM 2225 C C . LEU A 1 284 ? 23.437 3.973 -24.318 1.00 86.12 284 LEU A C 1
ATOM 2227 O O . LEU A 1 284 ? 22.770 3.072 -24.832 1.00 86.12 284 LEU A O 1
ATOM 2231 N N . PRO A 1 285 ? 22.856 5.038 -23.737 1.00 84.12 285 PRO A N 1
ATOM 2232 C CA . PRO A 1 285 ? 21.422 5.092 -23.444 1.00 84.12 285 PRO A CA 1
ATOM 2233 C C . PRO A 1 285 ? 20.528 5.070 -24.690 1.00 84.12 285 PRO A C 1
ATOM 2235 O O . PRO A 1 285 ? 19.395 4.618 -24.610 1.00 84.12 285 PRO A O 1
ATOM 2238 N N . TRP A 1 286 ? 21.021 5.529 -25.845 1.00 84.81 286 TRP A N 1
ATOM 2239 C CA . TRP A 1 286 ? 20.278 5.486 -27.113 1.00 84.81 286 TRP A CA 1
ATOM 2240 C C . TRP A 1 286 ? 20.325 4.121 -27.813 1.00 84.81 286 TRP A C 1
ATOM 2242 O O . TRP A 1 286 ? 19.687 3.949 -28.851 1.00 84.81 286 TRP A O 1
ATOM 2252 N N . SER A 1 287 ? 21.078 3.148 -27.285 1.00 90.38 287 SER A N 1
ATOM 2253 C CA . SER A 1 287 ? 21.043 1.782 -27.806 1.00 90.38 287 SER A CA 1
ATOM 2254 C C . SER A 1 287 ? 19.737 1.105 -27.402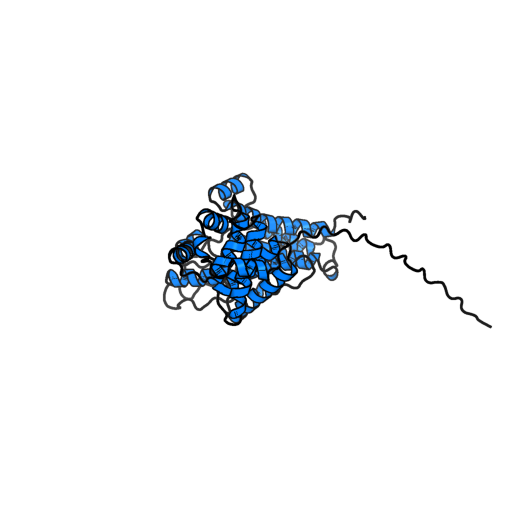 1.00 90.38 287 SER A C 1
ATOM 2256 O O . SER A 1 287 ? 19.384 1.090 -26.220 1.00 90.38 287 SER A O 1
ATOM 2258 N N . SER A 1 288 ? 19.048 0.484 -28.361 1.00 89.00 288 SER A N 1
ATOM 2259 C CA . SER A 1 288 ? 17.806 -0.261 -28.115 1.00 89.00 288 SER A CA 1
ATOM 2260 C C . SER A 1 288 ? 18.000 -1.470 -27.197 1.00 89.00 288 SER A C 1
ATOM 2262 O O . SER A 1 288 ? 17.064 -1.866 -26.506 1.00 89.00 288 SER A O 1
ATOM 2264 N N . SER A 1 289 ? 19.210 -2.033 -27.153 1.00 89.00 289 SER A N 1
ATOM 2265 C CA . SER A 1 289 ? 19.578 -3.124 -26.249 1.00 89.00 289 SER A CA 1
ATOM 2266 C C . SER A 1 289 ? 19.871 -2.660 -24.822 1.00 89.00 289 SER A C 1
ATOM 2268 O O . SER A 1 289 ? 19.864 -3.493 -23.914 1.00 89.00 289 SER A O 1
ATOM 2270 N N . SER A 1 290 ? 20.079 -1.358 -24.596 1.00 91.50 290 SER A N 1
ATOM 2271 C CA . SER A 1 290 ? 20.506 -0.859 -23.290 1.00 91.50 290 SER A CA 1
ATOM 2272 C C . SER A 1 290 ? 19.420 -1.052 -22.234 1.00 91.50 290 SER A C 1
ATOM 2274 O O . SER A 1 290 ? 18.227 -0.877 -22.492 1.00 91.50 290 SER A O 1
ATOM 2276 N N . GLN A 1 291 ? 19.830 -1.350 -20.997 1.00 91.25 291 GLN A N 1
ATOM 2277 C CA . GLN A 1 291 ? 18.890 -1.434 -19.873 1.00 91.25 291 GLN A CA 1
ATOM 2278 C C . GLN A 1 291 ? 18.135 -0.116 -19.662 1.00 91.25 291 GLN A C 1
ATOM 2280 O O . GLN A 1 291 ? 16.959 -0.138 -19.309 1.00 91.25 291 GLN A O 1
ATOM 2285 N N . PHE A 1 292 ? 18.780 1.026 -19.925 1.00 92.75 292 PHE A N 1
ATOM 2286 C CA . PHE A 1 292 ? 18.122 2.330 -19.900 1.00 92.75 292 PHE A CA 1
ATOM 2287 C C . PHE A 1 292 ? 16.924 2.360 -20.855 1.00 92.75 292 PHE A C 1
ATOM 2289 O O . PHE A 1 292 ? 15.803 2.644 -20.434 1.00 92.75 292 PHE A O 1
ATOM 2296 N N . GLN A 1 293 ? 17.141 2.013 -22.126 1.00 93.75 293 GLN A N 1
ATOM 2297 C CA . GLN A 1 293 ? 16.099 2.073 -23.144 1.00 93.75 293 GLN A CA 1
ATOM 2298 C C . GLN A 1 293 ? 14.992 1.036 -22.896 1.00 93.75 293 GLN A C 1
ATOM 2300 O O . GLN A 1 293 ? 13.815 1.347 -23.073 1.00 93.75 293 GLN A O 1
ATOM 2305 N N . GLN A 1 294 ? 15.340 -0.158 -22.402 1.00 94.81 294 GLN A N 1
ATOM 2306 C CA . GLN A 1 294 ? 14.363 -1.164 -21.967 1.00 94.81 294 GLN A CA 1
ATOM 2307 C C . GLN A 1 294 ? 13.450 -0.632 -20.849 1.00 94.81 294 GLN A C 1
ATOM 2309 O O . GLN A 1 294 ? 12.233 -0.794 -20.921 1.00 94.81 294 GLN A O 1
ATOM 2314 N N . LEU A 1 295 ? 14.008 0.059 -19.847 1.00 95.69 295 LEU A N 1
ATOM 2315 C CA . LEU A 1 295 ? 13.228 0.658 -18.757 1.00 95.69 295 LEU A CA 1
ATOM 2316 C C . LEU A 1 295 ? 12.335 1.809 -19.241 1.00 95.69 295 LEU A C 1
ATOM 2318 O O . LEU A 1 295 ? 11.211 1.941 -18.759 1.00 95.69 295 LEU A O 1
ATOM 2322 N N . ILE A 1 296 ? 12.791 2.603 -20.216 1.00 96.00 296 ILE A N 1
ATOM 2323 C CA . ILE A 1 296 ? 11.954 3.616 -20.878 1.00 96.00 296 ILE A CA 1
ATOM 2324 C C . ILE A 1 296 ? 10.772 2.953 -21.598 1.00 96.00 296 ILE A C 1
ATOM 2326 O O . ILE A 1 296 ? 9.638 3.401 -21.435 1.00 96.00 296 ILE A O 1
ATOM 2330 N N . TYR A 1 297 ? 10.995 1.858 -22.332 1.00 96.31 297 TYR A N 1
ATOM 2331 C CA . TYR A 1 297 ? 9.903 1.121 -22.976 1.00 96.31 297 TYR A CA 1
ATOM 2332 C C . TYR A 1 297 ? 8.908 0.545 -21.964 1.00 96.31 297 TYR A C 1
ATOM 2334 O O . TYR A 1 297 ? 7.704 0.604 -22.205 1.00 96.31 297 TYR A O 1
ATOM 2342 N N . GLU A 1 298 ? 9.372 0.039 -20.819 1.00 96.75 298 GLU A N 1
ATOM 2343 C CA . GLU A 1 298 ? 8.474 -0.408 -19.748 1.00 96.75 298 GLU A CA 1
ATOM 2344 C C . GLU A 1 298 ? 7.626 0.744 -19.180 1.00 96.75 298 GLU A C 1
ATOM 2346 O O . GLU A 1 298 ? 6.431 0.562 -18.936 1.00 96.75 298 GLU A O 1
ATOM 2351 N N . LEU A 1 299 ? 8.207 1.936 -18.993 1.00 97.56 299 LEU A N 1
ATOM 2352 C CA . LEU A 1 299 ? 7.487 3.115 -18.495 1.00 97.56 299 LEU A CA 1
ATOM 2353 C C . LEU A 1 299 ? 6.429 3.621 -19.486 1.00 97.56 299 LEU A C 1
ATOM 2355 O O . LEU A 1 299 ? 5.296 3.893 -19.076 1.00 97.56 299 LEU A O 1
ATOM 2359 N N . GLU A 1 300 ? 6.758 3.701 -20.777 1.00 97.31 300 GLU A N 1
ATOM 2360 C CA . GLU A 1 300 ? 5.794 4.068 -21.826 1.00 97.31 300 GLU A CA 1
ATOM 2361 C C . GLU A 1 300 ? 4.721 2.984 -22.016 1.00 97.31 300 GLU A C 1
ATOM 2363 O O . GLU A 1 300 ? 3.537 3.283 -22.196 1.00 97.31 300 GLU A O 1
ATOM 2368 N N . GLY A 1 301 ? 5.105 1.709 -21.905 1.00 97.19 301 GLY A N 1
ATOM 2369 C CA . GLY A 1 301 ? 4.180 0.577 -21.900 1.00 97.19 301 GLY A CA 1
ATOM 2370 C C . GLY A 1 301 ? 3.179 0.661 -20.747 1.00 97.19 301 GLY A C 1
ATOM 2371 O O . GLY A 1 301 ? 1.977 0.498 -20.943 1.00 97.19 301 GLY A O 1
ATOM 2372 N N . TRP A 1 302 ? 3.642 1.006 -19.543 1.00 97.31 302 TRP A N 1
ATOM 2373 C CA . TRP A 1 302 ? 2.750 1.246 -18.410 1.00 97.31 302 TRP A CA 1
ATOM 2374 C C . TRP A 1 302 ? 1.799 2.416 -18.673 1.00 97.31 302 TRP A C 1
ATOM 2376 O O . TRP A 1 302 ? 0.592 2.259 -18.495 1.00 97.31 302 TRP A O 1
ATOM 2386 N N . LYS A 1 303 ? 2.310 3.555 -19.154 1.00 97.44 303 LYS A N 1
ATOM 2387 C CA . LYS A 1 303 ? 1.510 4.757 -19.438 1.00 97.44 303 LYS A CA 1
ATOM 2388 C C . LYS A 1 303 ? 0.421 4.495 -20.481 1.00 97.44 303 LYS A C 1
ATOM 2390 O O . LYS A 1 303 ? -0.718 4.911 -20.290 1.00 97.44 303 LYS A O 1
ATOM 2395 N N . SER A 1 304 ? 0.757 3.782 -21.555 1.00 97.06 304 SER A N 1
ATOM 2396 C CA . SER A 1 304 ? -0.193 3.404 -22.612 1.00 97.06 304 SER A CA 1
ATOM 2397 C C . SER A 1 304 ? -1.216 2.354 -22.164 1.00 97.06 304 SER A C 1
ATOM 2399 O O . SER A 1 304 ? -2.314 2.310 -22.709 1.00 97.06 304 SER A O 1
ATOM 2401 N N . SER A 1 305 ? -0.903 1.555 -21.138 1.00 95.62 305 SER A N 1
ATOM 2402 C CA . SER A 1 305 ? -1.835 0.576 -20.556 1.00 95.62 305 SER A CA 1
ATOM 2403 C C . SER A 1 305 ? -2.901 1.180 -19.630 1.00 95.62 305 SER A C 1
ATOM 2405 O O . SER A 1 305 ? -3.787 0.454 -19.165 1.00 95.62 305 SER A O 1
ATOM 2407 N N . LEU A 1 306 ? -2.808 2.478 -19.309 1.00 96.94 306 LEU A N 1
ATOM 2408 C CA . LEU A 1 306 ? -3.750 3.145 -18.414 1.00 96.94 306 LEU A CA 1
ATOM 2409 C C . LEU A 1 306 ? -5.087 3.415 -19.124 1.00 96.94 306 LEU A C 1
ATOM 2411 O O . LEU A 1 306 ? -5.095 4.016 -20.206 1.00 96.94 306 LEU A O 1
ATOM 2415 N N . PRO A 1 307 ? -6.229 3.069 -18.502 1.00 95.94 307 PRO A N 1
ATOM 2416 C CA . PRO A 1 307 ? -7.532 3.483 -19.002 1.00 95.94 307 PRO A CA 1
ATOM 2417 C C . PRO A 1 307 ? -7.643 5.009 -18.962 1.00 95.94 307 PRO A C 1
ATOM 2419 O O . PRO A 1 307 ? -6.978 5.666 -18.162 1.00 95.94 307 PRO A O 1
ATOM 2422 N N . GLN A 1 308 ? -8.534 5.579 -19.778 1.00 94.44 308 GLN A N 1
ATOM 2423 C CA . GLN A 1 308 ? -8.696 7.034 -19.914 1.00 94.44 308 GLN A CA 1
ATOM 2424 C C . GLN A 1 308 ? -8.855 7.753 -18.564 1.00 94.44 308 GLN A C 1
ATOM 2426 O O . GLN A 1 308 ? -8.267 8.808 -18.353 1.00 94.44 308 GLN A O 1
ATOM 2431 N N . ARG A 1 309 ? -9.587 7.142 -17.622 1.00 94.69 309 ARG A N 1
ATOM 2432 C CA . ARG A 1 309 ? -9.817 7.682 -16.271 1.00 94.69 309 ARG A CA 1
ATOM 2433 C C . ARG A 1 309 ? -8.556 7.750 -15.404 1.00 94.69 309 ARG A C 1
ATOM 2435 O O . ARG A 1 309 ? -8.574 8.433 -14.399 1.00 94.69 309 ARG A O 1
ATOM 2442 N N . LEU A 1 310 ? -7.486 7.036 -15.752 1.00 96.25 310 LEU A N 1
ATOM 2443 C CA . LEU A 1 310 ? -6.239 6.980 -14.980 1.00 96.25 310 LEU A CA 1
ATOM 2444 C C . LEU A 1 310 ? -5.058 7.658 -15.684 1.00 96.25 310 LEU A C 1
ATOM 2446 O O . LEU A 1 310 ? -3.986 7.780 -15.089 1.00 96.25 310 LEU A O 1
ATOM 2450 N N . GLN A 1 311 ? -5.235 8.107 -16.928 1.00 96.38 311 GLN A N 1
ATOM 2451 C CA . GLN A 1 311 ? -4.206 8.842 -17.658 1.00 96.38 311 GLN A CA 1
ATOM 2452 C C . GLN A 1 311 ? -3.946 10.199 -17.010 1.00 96.38 311 GLN A C 1
ATOM 2454 O O . GLN A 1 311 ? -4.882 10.866 -16.573 1.00 96.38 311 GLN A O 1
ATOM 2459 N N . TYR A 1 312 ? -2.670 10.597 -16.965 1.00 95.75 312 TYR A N 1
ATOM 2460 C CA . TYR A 1 312 ? -2.256 11.845 -16.334 1.00 95.75 312 TYR A CA 1
ATOM 2461 C C . TYR A 1 312 ? -2.847 13.056 -17.057 1.00 95.75 312 TYR A C 1
ATOM 2463 O O . TYR A 1 312 ? -2.380 13.448 -18.124 1.00 95.75 312 TYR A O 1
ATOM 2471 N N . ASP A 1 313 ? -3.853 13.653 -16.434 1.00 95.25 313 ASP A N 1
ATOM 2472 C CA . ASP A 1 313 ? -4.464 14.907 -16.846 1.00 95.25 313 ASP A CA 1
ATOM 2473 C C . ASP A 1 313 ? -4.967 15.703 -15.624 1.00 95.25 313 ASP A C 1
ATOM 2475 O O . ASP A 1 313 ? -5.277 15.130 -14.570 1.00 95.25 313 ASP A O 1
ATOM 2479 N N . LEU A 1 314 ? -5.028 17.033 -15.757 1.00 94.81 314 LEU A N 1
ATOM 2480 C CA . LEU A 1 314 ? -5.439 17.941 -14.683 1.00 94.81 314 LEU A CA 1
ATOM 2481 C C . LEU A 1 314 ? -6.940 17.830 -14.379 1.00 94.81 314 LEU A C 1
ATOM 2483 O O . LEU A 1 314 ? -7.330 17.842 -13.210 1.00 94.81 314 LEU A O 1
ATOM 2487 N N . PHE A 1 315 ? -7.790 17.679 -15.398 1.00 95.81 315 PHE A N 1
ATOM 2488 C CA . PHE A 1 315 ? -9.226 17.484 -15.189 1.00 95.81 315 PHE A CA 1
ATOM 2489 C C . PHE A 1 315 ? -9.494 16.140 -14.500 1.00 95.81 315 PHE A C 1
ATOM 2491 O O . PHE A 1 315 ? -10.267 16.068 -13.537 1.00 95.81 315 PHE A O 1
ATOM 2498 N N . THR A 1 316 ? -8.792 15.087 -14.923 1.00 94.50 316 THR A N 1
ATOM 2499 C CA . THR A 1 316 ? -8.844 13.770 -14.274 1.00 94.50 316 THR A CA 1
ATOM 2500 C C . THR A 1 316 ? -8.399 13.835 -12.807 1.00 94.50 316 THR A C 1
ATOM 2502 O O . THR A 1 316 ? -9.056 13.257 -11.938 1.00 94.50 316 THR A O 1
ATOM 2505 N N . LEU A 1 317 ? -7.350 14.604 -12.486 1.00 94.38 317 LEU A N 1
ATOM 2506 C CA . LEU A 1 317 ? -6.931 14.843 -11.100 1.00 94.38 317 LEU A CA 1
ATOM 2507 C C . LEU A 1 317 ? -8.041 15.498 -10.264 1.00 94.38 317 LEU A C 1
ATOM 2509 O O . LEU A 1 317 ? -8.336 15.031 -9.162 1.00 94.38 317 LEU A O 1
ATOM 2513 N N . HIS A 1 318 ? -8.664 16.566 -10.770 1.00 95.12 318 HIS A N 1
ATOM 2514 C CA . HIS A 1 318 ? -9.768 17.229 -10.070 1.00 95.12 318 HIS A CA 1
ATOM 2515 C C . HIS A 1 318 ? -10.957 16.284 -9.853 1.00 95.12 318 HIS A C 1
ATOM 2517 O O . HIS A 1 318 ? -11.536 16.276 -8.765 1.00 95.12 318 HIS A O 1
ATOM 2523 N N . SER A 1 319 ? -11.256 15.436 -10.839 1.00 95.44 319 SER A N 1
ATOM 2524 C CA . SER A 1 319 ? -12.300 14.410 -10.749 1.00 95.44 319 SER A CA 1
ATOM 2525 C C . SER A 1 319 ? -11.994 13.387 -9.651 1.00 95.44 319 SER A C 1
ATOM 2527 O O . SER A 1 319 ? -12.836 13.140 -8.790 1.00 95.44 319 SER A O 1
ATOM 2529 N N . HIS A 1 320 ? -10.766 12.858 -9.597 1.00 94.06 320 HIS A N 1
ATOM 2530 C CA . HIS A 1 320 ? -10.349 11.959 -8.517 1.00 94.06 320 HIS A CA 1
ATOM 2531 C C . HIS A 1 320 ? -10.328 12.639 -7.149 1.00 94.06 320 HIS A C 1
ATOM 2533 O O . HIS A 1 320 ? -10.615 11.995 -6.142 1.00 94.06 320 HIS A O 1
ATOM 2539 N N . ASN A 1 321 ? -10.002 13.930 -7.080 1.00 92.06 321 ASN A N 1
ATOM 2540 C CA . ASN A 1 321 ? -10.059 14.674 -5.827 1.00 92.06 321 ASN A CA 1
ATOM 2541 C C . ASN A 1 321 ? -11.499 14.789 -5.301 1.00 92.06 321 ASN A C 1
ATOM 2543 O O . ASN A 1 321 ? -11.722 14.603 -4.108 1.00 92.06 321 ASN A O 1
ATOM 2547 N N . ALA A 1 322 ? -12.475 15.015 -6.188 1.00 93.19 322 ALA A N 1
ATOM 2548 C CA . ALA A 1 322 ? -13.891 15.091 -5.827 1.00 93.19 322 ALA A CA 1
ATOM 2549 C C . ALA A 1 322 ? -14.447 13.770 -5.260 1.00 93.19 322 ALA A C 1
ATOM 2551 O O . ALA A 1 322 ? -15.346 13.803 -4.425 1.00 93.19 322 ALA A O 1
ATOM 2552 N N . VAL A 1 323 ? -13.888 12.622 -5.661 1.00 90.94 323 VAL A N 1
ATOM 2553 C CA . VAL A 1 323 ? -14.251 11.287 -5.136 1.00 90.94 323 VAL A CA 1
ATOM 2554 C C . VAL A 1 323 ? -13.277 10.761 -4.070 1.00 90.94 323 VAL A C 1
ATOM 2556 O O . VAL A 1 323 ? -13.204 9.559 -3.821 1.00 90.94 323 VAL A O 1
ATOM 2559 N N . GLU A 1 324 ? -12.493 11.648 -3.448 1.00 88.62 324 GLU A N 1
ATOM 2560 C CA . GLU A 1 324 ? -11.532 11.326 -2.379 1.00 88.62 324 GLU A CA 1
ATOM 2561 C C . GLU A 1 324 ? -10.449 10.291 -2.765 1.00 88.62 324 GLU A C 1
ATOM 2563 O O . GLU A 1 324 ? -9.925 9.558 -1.926 1.00 88.62 324 GLU A O 1
ATOM 2568 N N . GLN A 1 325 ? -10.073 10.238 -4.044 1.00 90.56 325 GLN A N 1
ATOM 2569 C CA . GLN A 1 325 ? -8.996 9.392 -4.578 1.00 90.56 325 GLN A CA 1
ATOM 2570 C C . GLN A 1 325 ? -7.797 10.197 -5.111 1.00 90.56 325 GLN A C 1
ATOM 2572 O O . GLN A 1 325 ? -6.808 9.614 -5.558 1.00 90.56 325 GLN A O 1
ATOM 2577 N N . GLY A 1 326 ? -7.841 11.533 -5.037 1.00 91.75 326 GLY A N 1
ATOM 2578 C CA . GLY A 1 326 ? -6.817 12.418 -5.607 1.00 91.75 326 GLY A CA 1
ATOM 2579 C C . GLY A 1 326 ? -5.396 12.122 -5.114 1.00 91.75 326 GLY A C 1
ATOM 2580 O O . GLY A 1 326 ? -4.460 12.093 -5.909 1.00 91.75 326 GLY A O 1
ATOM 2581 N N . GLN A 1 327 ? -5.222 11.812 -3.823 1.00 90.88 327 GLN A N 1
ATOM 2582 C CA . GLN A 1 327 ? -3.903 11.471 -3.274 1.00 90.88 327 GLN A CA 1
ATOM 2583 C C . GLN A 1 327 ? -3.353 10.153 -3.844 1.00 90.88 327 GLN A C 1
ATOM 2585 O O . GLN A 1 327 ? -2.167 10.077 -4.163 1.00 90.88 327 GLN A O 1
ATOM 2590 N N . ALA A 1 328 ? -4.210 9.140 -4.011 1.00 92.06 328 ALA A N 1
ATOM 2591 C CA . ALA A 1 328 ? -3.837 7.855 -4.599 1.00 92.06 328 ALA A CA 1
ATOM 2592 C C . ALA A 1 328 ? -3.409 8.025 -6.062 1.00 92.06 328 ALA A C 1
ATOM 2594 O O . ALA A 1 328 ? -2.370 7.511 -6.476 1.00 92.06 328 ALA A O 1
ATOM 2595 N N . TYR A 1 329 ? -4.193 8.797 -6.817 1.00 94.62 329 TYR A N 1
ATOM 2596 C CA . TYR A 1 329 ? -3.926 9.110 -8.215 1.00 94.62 329 TYR A CA 1
ATOM 2597 C C . TYR A 1 329 ? -2.603 9.871 -8.387 1.00 94.62 329 TYR A C 1
ATOM 2599 O O . TYR A 1 329 ? -1.750 9.458 -9.174 1.00 94.62 329 TYR A O 1
ATOM 2607 N N . CYS A 1 330 ? -2.380 10.931 -7.599 1.00 94.50 330 CYS A N 1
ATOM 2608 C CA . CYS A 1 330 ? -1.109 11.658 -7.600 1.00 94.50 330 CYS A CA 1
ATOM 2609 C C . CYS A 1 330 ? 0.056 10.727 -7.288 1.00 94.50 330 CYS A C 1
ATOM 2611 O O . CYS A 1 330 ? 1.067 10.746 -7.977 1.00 94.50 330 CYS A O 1
ATOM 2613 N N . TYR A 1 331 ? -0.087 9.894 -6.261 1.00 93.69 331 TYR A N 1
ATOM 2614 C CA . TYR A 1 331 ? 0.979 9.009 -5.828 1.00 93.69 331 TYR A CA 1
ATOM 2615 C C . TYR A 1 331 ? 1.380 7.985 -6.893 1.00 93.69 331 TYR A C 1
ATOM 2617 O O . TYR A 1 331 ? 2.573 7.793 -7.121 1.00 93.69 331 TYR A O 1
ATOM 2625 N N . MET A 1 332 ? 0.405 7.387 -7.581 1.00 95.69 332 MET A N 1
ATOM 2626 C CA . MET A 1 332 ? 0.643 6.490 -8.714 1.00 95.69 332 MET A CA 1
ATOM 2627 C C . MET A 1 332 ? 1.521 7.163 -9.782 1.00 95.69 332 MET A C 1
ATOM 2629 O O . MET A 1 332 ? 2.551 6.616 -10.182 1.00 95.69 332 MET A O 1
ATOM 2633 N N . HIS A 1 333 ? 1.160 8.384 -10.187 1.00 97.06 333 HIS A N 1
ATOM 2634 C CA . HIS A 1 333 ? 1.913 9.156 -11.179 1.00 97.06 333 HIS A CA 1
ATOM 2635 C C . HIS A 1 333 ? 3.255 9.669 -10.644 1.00 97.06 333 HIS A C 1
ATOM 2637 O O . HIS A 1 333 ? 4.235 9.708 -11.385 1.00 97.06 333 HIS A O 1
ATOM 2643 N N . CYS A 1 334 ? 3.367 9.984 -9.351 1.00 95.81 334 CYS A N 1
ATOM 2644 C CA . CYS A 1 334 ? 4.643 10.338 -8.732 1.00 95.81 334 CYS A CA 1
ATOM 2645 C C . CYS A 1 334 ? 5.661 9.197 -8.836 1.00 95.81 334 CYS A C 1
ATOM 2647 O O . CYS A 1 334 ? 6.827 9.472 -9.098 1.00 95.81 334 CYS A O 1
ATOM 2649 N N . ILE A 1 335 ? 5.251 7.933 -8.672 1.00 95.56 335 ILE A N 1
ATOM 2650 C CA . ILE A 1 335 ? 6.155 6.779 -8.844 1.00 95.56 335 ILE A CA 1
ATOM 2651 C C . ILE A 1 335 ? 6.670 6.717 -10.290 1.00 95.56 335 ILE A C 1
ATOM 2653 O O . ILE A 1 335 ? 7.865 6.509 -10.520 1.00 95.56 335 ILE A O 1
ATOM 2657 N N . HIS A 1 336 ? 5.788 6.948 -11.261 1.00 96.62 336 HIS A N 1
ATOM 2658 C CA . HIS A 1 336 ? 6.133 6.986 -12.680 1.00 96.62 336 HIS A CA 1
ATOM 2659 C C . HIS A 1 336 ? 7.113 8.123 -13.012 1.00 96.62 336 HIS A C 1
ATOM 2661 O O . HIS A 1 336 ? 8.196 7.872 -13.540 1.00 96.62 336 HIS A O 1
ATOM 2667 N N . PHE A 1 337 ? 6.802 9.365 -12.633 1.00 96.56 337 PHE A N 1
ATOM 2668 C CA . PHE A 1 337 ? 7.682 10.508 -12.897 1.00 96.56 337 PHE A CA 1
ATOM 2669 C C . PHE A 1 337 ? 9.008 10.424 -12.138 1.00 96.56 337 PHE A C 1
ATOM 2671 O O . PHE A 1 337 ? 10.056 10.761 -12.688 1.00 96.56 337 PHE A O 1
ATOM 2678 N N . MET A 1 338 ? 8.995 9.914 -10.904 1.00 94.44 338 MET A N 1
ATOM 2679 C CA . MET A 1 338 ? 10.217 9.642 -10.146 1.00 94.44 338 MET A CA 1
ATOM 2680 C C . MET A 1 338 ? 11.109 8.635 -10.882 1.00 94.44 338 MET A C 1
ATOM 2682 O O . MET A 1 338 ? 12.325 8.815 -10.915 1.00 94.44 338 MET A O 1
ATOM 2686 N N . SER A 1 339 ? 10.521 7.622 -11.526 1.00 95.00 339 SER A N 1
ATOM 2687 C CA . SER A 1 339 ? 11.263 6.652 -12.338 1.00 95.00 339 SER A CA 1
ATOM 2688 C C . SER A 1 339 ? 11.978 7.321 -13.519 1.00 95.00 339 SER A C 1
ATOM 2690 O O . SER A 1 339 ? 13.185 7.140 -13.668 1.00 95.00 339 SER A O 1
ATOM 2692 N N . TYR A 1 340 ? 11.294 8.175 -14.291 1.00 94.38 340 TYR A N 1
ATOM 2693 C CA . TYR A 1 340 ? 11.947 8.961 -15.353 1.00 94.38 340 TYR A CA 1
ATOM 2694 C C . TYR A 1 340 ? 13.059 9.856 -14.813 1.00 94.38 340 TYR A C 1
ATOM 2696 O O . TYR A 1 340 ? 14.161 9.882 -15.360 1.00 94.38 340 TYR A O 1
ATOM 2704 N N . MET A 1 341 ? 12.790 10.577 -13.724 1.00 92.75 341 MET A N 1
ATOM 2705 C CA . MET A 1 341 ? 13.760 11.500 -13.144 1.00 92.75 341 MET A CA 1
ATOM 2706 C C . MET A 1 341 ? 15.055 10.777 -12.754 1.00 92.75 341 MET A C 1
ATOM 2708 O O . MET A 1 341 ? 16.139 11.268 -13.055 1.00 92.75 341 MET A O 1
ATOM 2712 N N . PHE A 1 342 ? 14.966 9.599 -12.129 1.00 90.31 342 PHE A N 1
ATOM 2713 C CA . PHE A 1 342 ? 16.148 8.819 -11.751 1.00 90.31 342 PHE A CA 1
ATOM 2714 C C . PHE A 1 342 ? 16.886 8.218 -12.951 1.00 90.31 342 PHE A C 1
ATOM 2716 O O . PHE A 1 342 ? 18.116 8.187 -12.928 1.00 90.31 342 PHE A O 1
ATOM 2723 N N . LEU A 1 343 ? 16.166 7.794 -13.995 1.00 90.38 343 LEU A N 1
ATOM 2724 C CA . LEU A 1 343 ? 16.776 7.334 -15.244 1.00 90.38 343 LEU A CA 1
ATOM 2725 C C . LEU A 1 343 ? 17.615 8.443 -15.890 1.00 90.38 343 LEU A C 1
ATOM 2727 O O . LEU A 1 343 ? 18.800 8.256 -16.157 1.00 90.38 343 LEU A O 1
ATOM 2731 N N . HIS A 1 344 ? 17.023 9.621 -16.096 1.00 89.69 344 HIS A N 1
ATOM 2732 C CA . HIS A 1 344 ? 17.699 10.730 -16.772 1.00 89.69 344 HIS A CA 1
ATOM 2733 C C . HIS A 1 344 ? 18.777 11.393 -15.914 1.00 89.69 344 HIS A C 1
ATOM 2735 O O . HIS A 1 344 ? 19.781 11.856 -16.454 1.00 89.69 344 HIS A O 1
ATOM 2741 N N . ARG A 1 345 ? 18.625 11.398 -14.582 1.00 87.31 345 ARG A N 1
ATOM 2742 C CA . ARG A 1 345 ? 19.623 11.961 -13.661 1.00 87.31 345 ARG A CA 1
ATOM 2743 C C . ARG A 1 345 ? 21.011 11.356 -13.854 1.00 87.31 345 ARG A C 1
ATOM 2745 O O . ARG A 1 345 ? 21.987 12.075 -13.684 1.00 87.31 345 ARG A O 1
ATOM 2752 N N . ALA A 1 346 ? 21.107 10.077 -14.219 1.00 77.88 346 ALA A N 1
ATOM 2753 C CA . ALA A 1 346 ? 22.388 9.414 -14.463 1.00 77.88 346 ALA A CA 1
ATOM 2754 C C . ALA A 1 346 ? 23.216 10.066 -15.590 1.00 77.88 346 ALA A C 1
ATOM 2756 O O . ALA A 1 346 ? 24.429 9.890 -15.621 1.00 77.88 346 ALA A O 1
ATOM 2757 N N . TYR A 1 347 ? 22.571 10.822 -16.484 1.00 79.75 347 TYR A N 1
ATOM 2758 C CA . TYR A 1 347 ? 23.197 11.474 -17.637 1.00 79.75 347 TYR A CA 1
ATOM 2759 C C . TYR A 1 347 ? 23.170 13.002 -17.560 1.00 79.75 347 TYR A C 1
ATOM 2761 O O . TYR A 1 347 ? 23.659 13.671 -18.470 1.00 79.75 347 TYR A O 1
ATOM 2769 N N . LEU A 1 348 ? 22.608 13.572 -16.489 1.00 80.19 348 LEU A N 1
ATOM 2770 C CA . LEU A 1 348 ? 22.748 14.998 -16.239 1.00 80.19 348 LEU A CA 1
ATOM 2771 C C . LEU A 1 348 ? 24.167 15.265 -15.725 1.00 80.19 348 LEU A C 1
ATOM 2773 O O . LEU A 1 348 ? 24.628 14.546 -14.834 1.00 80.19 348 LEU A O 1
ATOM 2777 N N . PRO A 1 349 ? 24.864 16.287 -16.253 1.00 69.44 349 PRO A N 1
ATOM 2778 C CA . PRO A 1 349 ? 26.167 16.660 -15.736 1.00 69.44 349 PRO A CA 1
ATOM 2779 C C . PRO A 1 349 ? 26.025 16.970 -14.247 1.00 69.44 349 PRO A C 1
ATOM 2781 O O . PRO A 1 349 ? 25.182 17.775 -13.843 1.00 69.44 349 PRO A O 1
ATOM 2784 N N . VAL A 1 350 ? 26.838 16.310 -13.423 1.00 66.44 350 VAL A N 1
ATOM 2785 C CA . VAL A 1 350 ? 26.972 16.693 -12.021 1.00 66.44 350 VAL A CA 1
ATOM 2786 C C . VAL A 1 350 ? 27.609 18.074 -12.046 1.00 66.44 350 VAL A C 1
ATOM 2788 O O . VAL A 1 350 ? 28.795 18.202 -12.343 1.00 66.44 350 VAL A O 1
ATOM 2791 N N . LEU A 1 351 ? 26.814 19.116 -11.799 1.00 53.84 351 LEU A N 1
ATOM 2792 C CA . LEU A 1 351 ? 27.370 20.407 -11.421 1.00 53.84 351 LEU A CA 1
ATOM 2793 C C . LEU A 1 351 ? 28.188 20.123 -10.159 1.00 53.84 351 LEU A C 1
ATOM 2795 O O . LEU A 1 351 ? 27.630 19.712 -9.139 1.00 53.84 351 LEU A O 1
ATOM 2799 N N . GLY A 1 352 ? 29.513 20.174 -10.299 1.00 62.81 352 GLY A N 1
ATOM 2800 C CA . GLY A 1 352 ? 30.443 19.943 -9.199 1.00 62.81 352 GLY A CA 1
ATOM 2801 C C . GLY A 1 352 ? 30.200 20.926 -8.047 1.00 62.81 352 GLY A C 1
ATOM 2802 O O . GLY A 1 352 ? 29.455 21.892 -8.229 1.00 62.81 352 GLY A O 1
ATOM 2803 N N . PRO A 1 353 ? 30.784 20.656 -6.865 1.00 48.72 353 PRO A N 1
ATOM 2804 C CA . PRO A 1 353 ? 30.669 21.543 -5.710 1.00 48.72 353 PRO A CA 1
ATOM 2805 C C . PRO A 1 353 ? 31.158 22.965 -5.994 1.00 48.72 353 PRO A C 1
ATOM 2807 O O . PRO A 1 353 ? 32.082 23.124 -6.829 1.00 48.72 353 PRO A O 1
#

Secondary structure (DSSP, 8-state):
--PPPPPPPPPPPPPPPP-------PPPHHHHHHTTTT--HHHH--HHHHHHHHHHGGGSTTS-HHHHHHHHHTT-S-HHHHHHHHHHHGGGSSSPPTT-SSHHHHHHHHHHHHHHHHHTTTTS--HHHHHHHHHHHHHHHHTT-HHHHHHHHHHHHHHHHHTTTTB-----TTSPPPHHHHHHHHHHHHHHHHHHHHHHHHHTTTTPPPSS-GGG-BSPPPPPHHHHHHT---B---TTS-----SS--PBPP--HHHHHHHHHHHHHHHHHHHT-GGG--S-TTSTTSHHHHHHHHHHHHHHTS-GGGSS-HHHHHHHHHTT-HHHHHHHHHHHHHHHHHHHHTTS-----

Sequence (353 aa):
SSTAAVAPQQARHDVPVPTGSHAASHASPTAASALLDGLDPFELLTDEVKNSYLRCSYKWSFHHTPTLLLRIRDRTLEPWMAWAMLALAIRFVKDPPPPFRSQTEASNAYAAHARQILQQDLETPSISRVQALLMLTGHDWGAGNGRRAWIYLGMAIRLVEVMDLTRETGIPRNRVPTREEFIEAEVRRRTAWTCFLMDSLLSGGKGRKRSLTAADMSIQLPCEREDFVFGEPKCTPQLDNTQRMPPVALPVGEIGIIAYSMRAANIWGKVARWACNEDLKTELPWSSSSQFQQLIYELEGWKSSLPQRLQYDLFTLHSHNAVEQGQAYCYMHCIHFMSYMFLHRAYLPVLGP

Foldseek 3Di:
DDDDDDDDDDDDDDDDDDDDDPPDPQDDLVVLLVVCVPPDLLVVCDPQLLVQLVLPCLLVVLDLSVVVVVCSVVVNQDRLLSLLSQLQRLQPDDDHDPPDPHSNSSSSSSLSNSCVVCVVCLVPQDLSSLSSLLSSLVSCVVVVVLVSSVVSLVSSQVSLVVVVLLAQDAQPLPDHDDLVRLLVNLSSLSSNLSSLLSLLVSCLPALRDRPDALVSNNDFQHADSVCNNSSADEFHAGLVRHTDAGSDGHHHGDHDLSRLLSNLSNLSSLLSNCLNDPVLQPDDCPDCPRPLVVSVVSLVVSQVPDDPLLHDDPVSLVVCVVVSNNVSSVSSVVSSVVSVCSSCVSVPPPPDD